Protein AF-A0A9W2UM28-F1 (afdb_monomer_lite)

Secondary structure (DSSP, 8-state):
-----PPPHHHHHHHTTT--HHHHHHHHHHHHHHTTSS-TTTHHHHTT-S-HHHHHHHHHHHHHHHHHHHHHHHSSTTHHHHHHHHHHHHHHHHHHHHHH-HHHHHHHS-----S-TTSHHHHHHHTTS-------S--SHHHHHHHHHHHHHHHHHHHHHHHHHHH-TTS-TTHHHHHHHHHHHHHHHHHHHHHHHHHHIIIIIHHHHTPPPP---SS-HHHHHHHHHHHHHHHHHHHHHHHHHHHHHHHHHHHHHHHHHTT---SS----HHHHHHHHHHHHHHHHHHHHTT-

InterPro domains:
  IPR029711 HAUS augmin-like complex subunit 7-like [PTHR14352] (1-292)

Organism: Panthera pardus (NCBI:txid9691)

Sequence (295 aa):
MCIRVCPSWQDKFSSLKGAPVEVKIQEMVRLGQELMLCGLDDQELLKGRACAQKQLRFMNQLLDGVQSLTAGCCSRSSSVKEHLEDTREKNEVLLGELFSSPHLQTLLSPECEPWSLDVQPFLRQQSGAWQRASPCVELEDVNVVELGRQLQESAAKLQALRVEHKQGGAVSGADTSTLDQKLRLVISDFHQLVVAFLQVYDDELGECCQRPGPYLHPCGPIVQAVHQTLTSCNQLLRAVTQVADTSAEAVQMVKQQQDERICWGGSNPLTSLATKMEELTEKYKIFNDSLKDME

Radius of gyration: 47.03 Å; chains: 1; bounding box: 84×54×169 Å

Foldseek 3Di:
DPPPPDPPVVVVVVVCVPPDPLVVLQVVQVVCVVVVLHHNPCSCLSVVNDDPVNVVSSVVVVVVVVVVVCCVPPPCPDVVVVVVVVVVVVVVVVVVCCVPDVVNVCVVDVPPPVDDPPCVVPVVVVPVPPPDDDDDDDDDPVVVVVVVVVVVVVVVVVVVVVVVVVVPPDDDPPVVVVVVVVVVVVVVVVVVVVVVVVVCCVPPVVVVVPPDPDPPDVQPPVNVVVVVVVVVVVVVVVVVVVVVVVVVVVVVVVVVVVVCVVPPDDPDPPCDPVNVVVVVVVVVVVVVVVVVVVD

Structure (mmCIF, N/CA/C/O backbone):
data_AF-A0A9W2UM28-F1
#
_entry.id   AF-A0A9W2UM28-F1
#
loop_
_atom_site.group_PDB
_atom_site.id
_atom_site.type_symbol
_atom_site.label_atom_id
_atom_site.label_alt_id
_atom_site.label_comp_id
_atom_site.label_asym_id
_atom_site.label_entity_id
_atom_site.label_seq_id
_atom_site.pdbx_PDB_ins_code
_atom_site.Cartn_x
_atom_site.Cartn_y
_atom_site.Cartn_z
_atom_site.occupancy
_atom_site.B_iso_or_equiv
_atom_site.auth_seq_id
_atom_site.auth_comp_id
_atom_site.auth_asym_id
_atom_site.auth_atom_id
_atom_site.pdbx_PDB_model_num
ATOM 1 N N . MET A 1 1 ? 11.365 6.035 3.057 1.00 36.91 1 MET A N 1
ATOM 2 C CA . MET A 1 1 ? 10.529 7.207 2.715 1.00 36.91 1 MET A CA 1
ATOM 3 C C . MET A 1 1 ? 9.297 6.734 1.951 1.00 36.91 1 MET A C 1
ATOM 5 O O . MET A 1 1 ? 9.365 6.564 0.746 1.00 36.91 1 MET A O 1
ATOM 9 N N . CYS A 1 2 ? 8.184 6.458 2.634 1.00 33.06 2 CYS A N 1
ATOM 10 C CA . CYS A 1 2 ? 6.896 6.265 1.958 1.00 33.06 2 CYS A CA 1
ATOM 11 C C . CYS A 1 2 ? 6.180 7.614 1.923 1.00 33.06 2 CYS A C 1
ATOM 13 O O . CYS A 1 2 ? 5.334 7.904 2.765 1.00 33.06 2 CYS A O 1
ATOM 15 N N . ILE A 1 3 ? 6.577 8.464 0.980 1.00 38.25 3 ILE A N 1
ATOM 16 C CA . ILE A 1 3 ? 5.811 9.661 0.648 1.00 38.25 3 ILE A CA 1
ATOM 17 C C . ILE A 1 3 ? 4.636 9.149 -0.180 1.00 38.25 3 ILE A C 1
ATOM 19 O O . ILE A 1 3 ? 4.820 8.705 -1.311 1.00 38.25 3 ILE A O 1
ATOM 23 N N . ARG A 1 4 ? 3.435 9.113 0.408 1.00 42.38 4 ARG A N 1
ATOM 24 C CA . ARG A 1 4 ? 2.217 8.904 -0.377 1.00 42.38 4 ARG A CA 1
ATOM 25 C C . ARG A 1 4 ? 2.184 10.013 -1.421 1.00 42.38 4 ARG A C 1
ATOM 27 O O . ARG A 1 4 ? 1.982 11.172 -1.069 1.00 42.38 4 ARG A O 1
ATOM 34 N N . VAL A 1 5 ? 2.369 9.657 -2.687 1.00 40.47 5 VAL A N 1
ATOM 35 C CA . VAL A 1 5 ? 2.033 10.520 -3.821 1.00 40.47 5 VAL A CA 1
ATOM 36 C C . VAL A 1 5 ? 0.507 10.534 -3.918 1.00 40.47 5 VAL A C 1
ATOM 38 O O . VAL A 1 5 ? -0.095 9.915 -4.787 1.00 40.47 5 VAL A O 1
ATOM 41 N N . CYS A 1 6 ? -0.143 11.166 -2.942 1.00 45.72 6 CYS A N 1
ATOM 42 C CA . CYS A 1 6 ? -1.508 11.620 -3.121 1.00 45.72 6 CYS A CA 1
ATOM 43 C C . CYS A 1 6 ? -1.404 12.927 -3.915 1.00 45.72 6 CYS A C 1
ATOM 45 O O . CYS A 1 6 ? -0.703 13.830 -3.448 1.00 45.72 6 CYS A O 1
ATOM 47 N N . PRO A 1 7 ? -2.069 13.076 -5.075 1.00 49.97 7 PRO A N 1
ATOM 48 C CA . PRO A 1 7 ? -2.255 14.407 -5.638 1.00 49.97 7 PRO A CA 1
ATOM 49 C C . PRO A 1 7 ? -2.876 15.296 -4.558 1.00 49.97 7 PRO A C 1
ATOM 51 O O . PRO A 1 7 ? -3.672 14.817 -3.740 1.00 49.97 7 PRO A O 1
ATOM 54 N N . SER A 1 8 ? -2.474 16.565 -4.505 1.00 58.44 8 SER A N 1
ATOM 55 C CA . SER A 1 8 ? -2.972 17.454 -3.466 1.00 58.44 8 SER A CA 1
ATOM 56 C C . SER A 1 8 ? -4.500 17.519 -3.594 1.00 58.44 8 SER A C 1
ATOM 58 O O . SER A 1 8 ? -5.057 17.864 -4.637 1.00 58.44 8 SER A O 1
ATOM 60 N N . TRP A 1 9 ? -5.221 17.132 -2.539 1.00 64.19 9 TRP A N 1
ATOM 61 C CA . TRP A 1 9 ? -6.680 17.275 -2.507 1.00 64.19 9 TRP A CA 1
ATOM 62 C C . TRP A 1 9 ? -7.094 18.736 -2.737 1.00 64.19 9 TRP A C 1
ATOM 64 O O . TRP A 1 9 ? -8.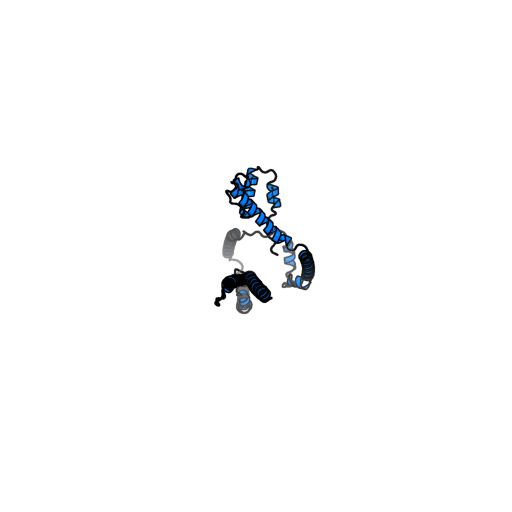184 19.006 -3.233 1.00 64.19 9 TRP A O 1
ATOM 74 N N . GLN A 1 10 ? -6.190 19.670 -2.434 1.00 67.12 10 GLN A N 1
ATOM 75 C CA . GLN A 1 10 ? -6.326 21.100 -2.683 1.00 67.12 10 GLN A CA 1
ATOM 76 C C . GLN A 1 10 ? -6.567 21.417 -4.161 1.00 67.12 10 GLN A C 1
ATOM 78 O O . GLN A 1 10 ? -7.446 22.229 -4.438 1.00 67.12 10 GLN A O 1
ATOM 83 N N . ASP A 1 11 ? -5.900 20.748 -5.105 1.00 72.19 11 ASP A N 1
ATOM 84 C CA . ASP A 1 11 ? -6.119 20.980 -6.540 1.00 72.19 11 ASP A CA 1
ATOM 85 C C . ASP A 1 11 ? -7.510 20.499 -6.982 1.00 72.19 11 ASP A C 1
ATOM 87 O O . ASP A 1 11 ? -8.234 21.215 -7.680 1.00 72.19 11 ASP A O 1
ATOM 91 N N . LYS A 1 12 ? -7.943 19.328 -6.489 1.00 72.94 12 LYS A N 1
ATOM 92 C CA . LYS A 1 12 ? -9.291 18.789 -6.746 1.00 72.94 12 LYS A CA 1
ATOM 93 C C . LYS A 1 12 ? -10.389 19.696 -6.174 1.00 72.94 12 LYS A C 1
ATOM 95 O O . LYS A 1 12 ? -11.355 20.007 -6.868 1.00 72.94 12 LYS A O 1
ATOM 100 N N . PHE A 1 13 ? -10.234 20.176 -4.937 1.00 76.50 13 PHE A N 1
ATOM 101 C CA . PHE A 1 13 ? -11.187 21.111 -4.323 1.00 76.50 13 PHE A CA 1
ATOM 102 C C . PHE A 1 13 ? -11.156 22.502 -4.969 1.00 76.50 13 PHE A C 1
ATOM 104 O O . PHE A 1 13 ? -12.195 23.158 -5.062 1.00 76.50 13 PHE A O 1
ATOM 111 N N . SER A 1 14 ? -9.998 22.940 -5.464 1.00 78.94 14 SER A N 1
ATOM 112 C CA . SER A 1 14 ? -9.865 24.204 -6.196 1.00 78.94 14 SER A CA 1
ATOM 113 C C . SER A 1 14 ? -10.578 24.146 -7.544 1.00 78.94 14 SER A C 1
ATOM 115 O O . SER A 1 14 ? -11.278 25.093 -7.894 1.00 78.94 14 SER A O 1
ATOM 117 N N . SER A 1 15 ? -10.502 23.014 -8.250 1.00 79.19 15 SER A N 1
ATOM 118 C CA . SER A 1 15 ? -11.253 22.791 -9.491 1.00 79.19 15 SER A CA 1
ATOM 119 C C . SER A 1 15 ? -12.775 22.766 -9.285 1.00 79.19 15 SER A C 1
ATOM 121 O O . SER A 1 15 ? -13.522 23.027 -10.225 1.00 79.19 15 SER A O 1
ATOM 123 N N . LEU A 1 16 ? -13.250 22.475 -8.069 1.00 80.31 16 LEU A N 1
ATOM 124 C CA . LEU A 1 16 ? -14.676 22.495 -7.716 1.00 80.31 16 LEU A CA 1
ATOM 125 C C . LEU A 1 16 ? -15.203 23.898 -7.372 1.00 80.31 16 LEU A C 1
ATOM 127 O O . LEU A 1 16 ? -16.412 24.093 -7.183 1.00 80.31 16 LEU A O 1
ATOM 131 N N . LYS A 1 17 ? -14.325 24.903 -7.296 1.00 80.31 17 LYS A N 1
ATOM 132 C CA . LYS A 1 17 ? -14.700 26.284 -6.993 1.00 80.31 17 LYS A CA 1
ATOM 133 C C . LYS A 1 17 ? -15.430 26.894 -8.198 1.00 80.31 17 LYS A C 1
ATOM 135 O O . LYS A 1 17 ? -14.849 27.100 -9.251 1.00 80.31 17 LYS A O 1
ATOM 140 N N . GLY A 1 18 ? -16.724 27.170 -8.035 1.00 80.94 18 GLY A N 1
ATOM 141 C CA . GLY A 1 18 ? -17.603 27.671 -9.106 1.00 80.94 18 GLY A CA 1
ATOM 142 C C . GLY A 1 18 ? -18.432 26.598 -9.825 1.00 80.94 18 GLY A C 1
ATOM 143 O O . GLY A 1 18 ? -19.322 26.949 -10.592 1.00 80.94 18 GLY A O 1
ATOM 144 N N . ALA A 1 19 ? -18.215 25.310 -9.534 1.00 87.06 19 ALA A N 1
ATOM 145 C CA . ALA A 1 19 ? -19.021 24.229 -10.100 1.00 87.06 19 ALA A CA 1
ATOM 146 C C . ALA A 1 19 ? -20.475 24.229 -9.561 1.00 87.06 19 ALA A C 1
ATOM 148 O O . ALA A 1 19 ? -20.701 24.658 -8.413 1.00 87.06 19 ALA A O 1
ATOM 149 N N . PRO A 1 20 ? -21.446 23.710 -10.344 1.00 89.50 20 PRO A N 1
ATOM 150 C CA . PRO A 1 20 ? -22.814 23.470 -9.888 1.00 89.50 20 PRO A CA 1
ATOM 151 C C . PRO A 1 20 ? -22.858 22.597 -8.629 1.00 89.50 20 PRO A C 1
ATOM 153 O O . PRO A 1 20 ? -21.973 21.769 -8.392 1.00 89.50 20 PRO A O 1
ATOM 156 N N . VAL A 1 21 ? -23.897 22.778 -7.814 1.00 85.81 21 VAL A N 1
ATOM 157 C CA . VAL A 1 21 ? -24.051 22.081 -6.526 1.00 85.81 21 VAL A CA 1
ATOM 158 C C . VAL A 1 21 ? -24.131 20.566 -6.726 1.00 85.81 21 VAL A C 1
ATOM 160 O O . VAL A 1 21 ? -23.518 19.815 -5.975 1.00 85.81 21 VAL A O 1
ATOM 163 N N . GLU A 1 22 ? -24.786 20.112 -7.788 1.00 87.12 22 GLU A N 1
ATOM 164 C CA . GLU A 1 22 ? -24.945 18.701 -8.144 1.00 87.12 22 GLU A CA 1
ATOM 165 C C . GLU A 1 22 ? -23.598 18.027 -8.434 1.00 87.12 22 GLU A C 1
ATOM 167 O O . GLU A 1 22 ? -23.351 16.917 -7.963 1.00 87.12 22 GLU A O 1
ATOM 172 N N . VAL A 1 23 ? -22.704 18.730 -9.137 1.00 87.50 23 VAL A N 1
ATOM 173 C CA . VAL A 1 23 ? -21.346 18.256 -9.452 1.00 87.50 23 VAL A CA 1
ATOM 174 C C . VAL A 1 23 ? -20.503 18.176 -8.180 1.00 87.50 23 VAL A C 1
ATOM 176 O O . VAL A 1 23 ? -19.800 17.194 -7.958 1.00 87.50 23 VAL A O 1
ATOM 179 N N . LYS A 1 24 ? -20.625 19.167 -7.287 1.00 88.56 24 LYS A N 1
ATOM 180 C CA . LYS A 1 24 ? -19.952 19.139 -5.978 1.00 88.56 24 LYS A CA 1
ATOM 181 C C . LYS A 1 24 ? -20.419 17.965 -5.130 1.00 88.56 24 LYS A C 1
ATOM 183 O O . LYS A 1 24 ? -19.593 17.286 -4.534 1.00 88.56 24 LYS A O 1
ATOM 188 N N . ILE A 1 25 ? -21.724 17.706 -5.100 1.00 88.75 25 ILE A N 1
ATOM 189 C CA . ILE A 1 25 ? -22.279 16.575 -4.358 1.00 88.75 25 ILE A CA 1
ATOM 190 C C . ILE A 1 25 ? -21.769 15.255 -4.944 1.00 88.75 25 ILE A C 1
ATOM 192 O O . ILE A 1 25 ? -21.399 14.371 -4.181 1.00 88.75 25 ILE A O 1
ATOM 196 N N . GLN A 1 26 ? -21.703 15.114 -6.270 1.00 89.00 26 GLN A N 1
ATOM 197 C CA . GLN A 1 26 ? -21.179 13.907 -6.914 1.00 89.00 26 GLN A CA 1
ATOM 198 C C . GLN A 1 26 ? -19.707 13.648 -6.559 1.00 89.00 26 GLN A C 1
ATOM 200 O O . GLN A 1 26 ? -19.349 12.525 -6.204 1.00 89.00 26 GLN A O 1
ATOM 205 N N . GLU A 1 27 ? -18.863 14.680 -6.574 1.00 88.38 27 GLU A N 1
ATOM 206 C CA . GLU A 1 27 ? -17.464 14.541 -6.153 1.00 88.38 27 GLU A CA 1
ATOM 207 C C . GLU A 1 27 ? -17.331 14.260 -4.650 1.00 88.38 27 GLU A C 1
ATOM 209 O O . GLU A 1 27 ? -16.475 13.479 -4.240 1.00 88.38 27 GLU A O 1
ATOM 214 N N . MET A 1 28 ? -18.211 14.820 -3.815 1.00 88.31 28 MET A N 1
ATOM 215 C CA . MET A 1 28 ? -18.259 14.486 -2.389 1.00 88.31 28 MET A CA 1
ATOM 216 C C . MET A 1 28 ? -18.706 13.039 -2.140 1.00 88.31 28 MET A C 1
ATOM 218 O O . MET A 1 28 ? -18.179 12.410 -1.225 1.00 88.31 28 MET A O 1
ATOM 222 N N . VAL A 1 29 ? -19.624 12.488 -2.946 1.00 90.56 29 VAL A N 1
ATOM 223 C CA . VAL A 1 29 ? -20.003 11.061 -2.894 1.00 90.56 29 VAL A CA 1
ATOM 224 C C . VAL A 1 29 ? -18.799 10.195 -3.247 1.00 90.56 29 VAL A C 1
ATOM 226 O O . VAL A 1 29 ? -18.476 9.260 -2.519 1.00 90.56 29 VAL A O 1
ATOM 229 N N . ARG A 1 30 ? -18.093 10.537 -4.329 1.00 87.69 30 ARG A N 1
ATOM 230 C CA . ARG A 1 30 ? -16.890 9.818 -4.762 1.00 87.69 30 ARG A CA 1
ATOM 231 C C . ARG A 1 30 ? -15.800 9.841 -3.691 1.00 87.69 30 ARG A C 1
ATOM 233 O O . ARG A 1 30 ? -15.232 8.801 -3.373 1.00 87.69 30 ARG A O 1
ATOM 240 N N . LEU A 1 31 ? -15.554 11.003 -3.088 1.00 87.00 31 LEU A N 1
ATOM 241 C CA . LEU A 1 31 ? -14.642 11.147 -1.955 1.00 87.00 31 LEU A CA 1
ATOM 242 C C . LEU A 1 31 ? -15.082 10.297 -0.758 1.00 87.00 31 LEU A C 1
ATOM 244 O O . LEU A 1 31 ? -14.275 9.582 -0.172 1.00 87.00 31 LEU A O 1
ATOM 248 N N . GLY A 1 32 ? -16.363 10.359 -0.399 1.00 87.56 32 GLY A N 1
ATOM 249 C CA . GLY A 1 32 ? -16.921 9.557 0.683 1.00 87.56 32 GLY A CA 1
ATOM 250 C C . GLY A 1 32 ? -16.747 8.057 0.441 1.00 87.56 32 GLY A C 1
ATOM 251 O O . GLY A 1 32 ? -16.413 7.336 1.375 1.00 87.56 32 GLY A O 1
ATOM 252 N N . GLN A 1 33 ? -16.865 7.597 -0.805 1.00 86.25 33 GLN A N 1
ATOM 253 C CA . GLN A 1 33 ? -16.593 6.211 -1.183 1.00 86.25 33 GLN A CA 1
ATOM 254 C C . GLN A 1 33 ? -15.107 5.848 -1.083 1.00 86.25 33 GLN A C 1
ATOM 256 O O . GLN A 1 33 ? -14.778 4.793 -0.542 1.00 86.25 33 GLN A O 1
ATOM 261 N N . GLU A 1 34 ? -14.202 6.708 -1.563 1.00 86.00 34 GLU A N 1
ATOM 262 C CA . GLU A 1 34 ? -12.749 6.502 -1.433 1.00 86.00 34 GLU A CA 1
ATOM 263 C C . GLU A 1 34 ? -12.318 6.416 0.043 1.00 86.00 34 GLU A C 1
ATOM 265 O O . GLU A 1 34 ? -11.405 5.666 0.387 1.00 86.00 34 GLU A O 1
ATOM 270 N N . LEU A 1 35 ? -13.016 7.137 0.925 1.00 84.88 35 LEU A N 1
ATOM 271 C CA . LEU A 1 35 ? -12.828 7.095 2.378 1.00 84.88 35 LEU A CA 1
ATOM 272 C C . LEU A 1 35 ? -13.649 6.000 3.078 1.00 84.88 35 LEU A C 1
ATOM 274 O O . LEU A 1 35 ? -13.598 5.902 4.301 1.00 84.88 35 LEU A O 1
ATOM 278 N N . MET A 1 36 ? -14.396 5.184 2.328 1.00 86.38 36 MET A N 1
ATOM 279 C CA . MET A 1 36 ? -15.291 4.139 2.846 1.00 86.38 36 MET A CA 1
ATOM 280 C C . MET A 1 36 ? -16.350 4.651 3.847 1.00 86.38 36 MET A C 1
ATOM 282 O O . MET A 1 36 ? -16.808 3.907 4.712 1.00 86.38 36 MET A O 1
ATOM 286 N N . LEU A 1 37 ? -16.755 5.918 3.727 1.00 85.62 37 LEU A N 1
ATOM 287 C CA . LEU A 1 37 ? -17.763 6.575 4.566 1.00 85.62 37 LEU A CA 1
ATOM 288 C C . LEU A 1 37 ? -19.184 6.463 3.989 1.00 85.62 37 LEU A C 1
ATOM 290 O O . LEU A 1 37 ? -20.155 6.496 4.738 1.00 85.62 37 LEU A O 1
ATOM 294 N N . CYS A 1 38 ? -19.335 6.356 2.666 1.00 88.69 38 CYS A N 1
ATOM 295 C CA . CYS A 1 38 ? -20.636 6.182 2.011 1.00 88.69 38 CYS A CA 1
ATOM 296 C C . CYS A 1 38 ? -20.520 5.439 0.667 1.00 88.69 38 CYS A C 1
ATOM 298 O O . CYS A 1 38 ? -19.425 5.262 0.136 1.00 88.69 38 CYS A O 1
ATOM 300 N N . GLY A 1 39 ? -21.645 4.956 0.132 1.00 87.38 39 GLY A N 1
ATOM 301 C CA . GLY A 1 39 ? -21.720 4.296 -1.176 1.00 87.38 39 GLY A CA 1
ATOM 302 C C . GLY A 1 39 ? -21.953 5.261 -2.346 1.00 87.38 39 GLY A C 1
ATOM 303 O O . GLY A 1 39 ? -22.323 6.416 -2.153 1.00 87.38 39 GLY A O 1
ATOM 304 N N . LEU A 1 40 ? -21.801 4.762 -3.581 1.00 83.38 40 LEU A N 1
ATOM 305 C CA . LEU A 1 40 ? -22.023 5.531 -4.822 1.00 83.38 40 LEU A CA 1
ATOM 306 C C . LEU A 1 40 ? -23.446 6.096 -4.958 1.00 83.38 40 LEU A C 1
ATOM 308 O O . LEU A 1 40 ? -23.634 7.153 -5.554 1.00 83.38 40 LEU A O 1
ATOM 312 N N . ASP A 1 41 ? -24.431 5.421 -4.368 1.00 84.94 41 ASP A N 1
ATOM 313 C CA . ASP A 1 41 ? -25.844 5.811 -4.432 1.00 84.94 41 ASP A CA 1
ATOM 314 C C . ASP A 1 41 ? -26.285 6.679 -3.236 1.00 84.94 41 ASP A C 1
ATOM 316 O O . ASP A 1 41 ? -27.452 7.056 -3.115 1.00 84.94 41 ASP A O 1
ATOM 320 N N . ASP A 1 42 ? -25.362 7.051 -2.341 1.00 87.75 42 ASP A N 1
ATOM 321 C CA . ASP A 1 42 ? -25.661 7.813 -1.121 1.00 87.75 42 ASP A CA 1
ATOM 322 C C . ASP A 1 42 ? -25.701 9.334 -1.342 1.00 87.75 42 ASP A C 1
ATOM 324 O O . ASP A 1 42 ? -25.406 10.135 -0.453 1.00 87.75 42 ASP A O 1
ATOM 328 N N . GLN A 1 43 ? -26.142 9.773 -2.519 1.00 89.56 43 GLN A N 1
ATOM 329 C CA . GLN A 1 43 ? -26.237 11.195 -2.844 1.00 89.56 43 GLN A CA 1
ATOM 330 C C . GLN A 1 43 ? -27.204 11.944 -1.907 1.00 89.56 43 GLN A C 1
ATOM 332 O O . GLN A 1 43 ? -26.938 13.070 -1.485 1.00 89.56 43 GLN A O 1
ATOM 337 N N . GLU A 1 44 ? -28.309 11.301 -1.523 1.00 89.12 44 GLU A N 1
ATOM 338 C CA . GLU A 1 44 ? -29.293 11.859 -0.586 1.00 89.12 44 GLU A CA 1
ATOM 339 C C . GLU A 1 44 ? -28.765 11.935 0.857 1.00 89.12 44 GLU A C 1
ATOM 341 O O . GLU A 1 44 ? -29.262 12.730 1.658 1.00 89.12 44 GLU A O 1
ATOM 346 N N . LEU A 1 45 ? -27.729 11.154 1.190 1.00 90.88 45 LEU A N 1
ATOM 347 C CA . LEU A 1 45 ? -27.022 11.247 2.467 1.00 90.88 45 LEU A CA 1
ATOM 348 C C . LEU A 1 45 ? -26.250 12.568 2.536 1.00 90.88 45 LEU A C 1
ATOM 350 O O . LEU A 1 45 ? -26.455 13.363 3.447 1.00 90.88 45 LEU A O 1
ATOM 354 N N . LEU A 1 46 ? -25.461 12.881 1.510 1.00 88.88 46 LEU A N 1
ATOM 355 C CA . LEU A 1 46 ? -24.710 14.139 1.460 1.00 88.88 46 LEU A CA 1
ATOM 356 C C . LEU A 1 46 ? -25.603 15.372 1.254 1.00 88.88 46 LEU A C 1
ATOM 358 O O . LEU A 1 46 ? -25.255 16.462 1.698 1.00 88.88 46 LEU A O 1
ATOM 362 N N . LYS A 1 47 ? -26.788 15.207 0.653 1.00 88.75 47 LYS A N 1
ATOM 363 C CA . LYS A 1 47 ? -27.816 16.263 0.554 1.00 88.75 47 LYS A CA 1
ATOM 364 C C . LYS A 1 47 ? -28.619 16.484 1.842 1.00 88.75 47 LYS A C 1
ATOM 366 O O . LYS A 1 47 ? -29.472 17.368 1.865 1.00 88.75 47 LYS A O 1
ATOM 371 N N . GLY A 1 48 ? -28.420 15.676 2.886 1.00 89.06 48 GLY A N 1
ATOM 372 C CA . GLY A 1 48 ? -29.172 15.808 4.139 1.00 89.06 48 GLY A CA 1
ATOM 373 C C . GLY A 1 48 ? -30.611 15.275 4.087 1.00 89.06 48 GLY A C 1
ATOM 374 O O . GLY A 1 48 ? -31.393 15.552 4.989 1.00 89.06 48 GLY A O 1
ATOM 375 N N . ARG A 1 49 ? -30.980 14.517 3.048 1.00 90.69 49 ARG A N 1
ATOM 376 C CA . ARG A 1 49 ? -32.353 14.029 2.803 1.00 90.69 49 ARG A CA 1
ATOM 377 C C . ARG A 1 49 ? -32.573 12.564 3.187 1.00 90.69 49 ARG A C 1
ATOM 379 O O . ARG A 1 49 ? -33.704 12.087 3.175 1.00 90.69 49 ARG A O 1
ATOM 386 N N . ALA A 1 50 ? -31.511 11.840 3.536 1.00 91.62 50 ALA A N 1
ATOM 387 C CA . ALA A 1 50 ? -31.618 10.487 4.074 1.00 91.62 50 ALA A CA 1
ATOM 388 C C . ALA A 1 50 ? -32.333 10.448 5.442 1.00 91.62 50 ALA A C 1
ATOM 390 O O . ALA A 1 50 ? -32.423 11.450 6.150 1.00 91.62 50 ALA A O 1
ATOM 391 N N . CYS A 1 51 ? -32.808 9.265 5.847 1.00 92.81 51 CYS A N 1
ATOM 392 C CA . CYS A 1 51 ? -33.454 9.093 7.148 1.00 92.81 51 CYS A CA 1
ATOM 393 C C . CYS A 1 51 ? -32.495 9.392 8.317 1.00 92.81 51 CYS A C 1
ATOM 395 O O . CYS A 1 51 ? -31.285 9.159 8.226 1.00 92.81 51 CYS A O 1
ATOM 397 N N . ALA A 1 52 ? -33.048 9.857 9.444 1.00 92.88 52 ALA A N 1
ATOM 398 C CA . ALA A 1 52 ? -32.278 10.308 10.608 1.00 92.88 52 ALA A CA 1
ATOM 399 C C . ALA A 1 52 ? -31.264 9.265 11.112 1.00 92.88 52 ALA A C 1
ATOM 401 O O . ALA A 1 52 ? -30.126 9.601 11.427 1.00 92.88 52 ALA A O 1
ATOM 402 N N . GLN A 1 53 ? -31.637 7.982 11.112 1.00 92.81 53 GLN A N 1
ATOM 403 C CA . GLN A 1 53 ? -30.750 6.896 11.534 1.00 92.81 53 GLN A CA 1
ATOM 404 C C . GLN A 1 53 ? -29.550 6.709 10.591 1.00 92.81 53 GLN A C 1
ATOM 406 O O . GLN A 1 53 ? -28.452 6.386 11.040 1.00 92.81 53 GLN A O 1
ATOM 411 N N . LYS A 1 54 ? -29.740 6.898 9.280 1.00 90.44 54 LYS A N 1
ATOM 412 C CA . LYS A 1 54 ? -28.659 6.791 8.291 1.00 90.44 54 LYS A CA 1
ATOM 413 C C . LYS A 1 54 ? -27.721 7.995 8.386 1.00 90.44 54 LYS A C 1
ATOM 415 O O . LYS A 1 54 ? -26.510 7.801 8.368 1.00 90.44 54 LYS A O 1
ATOM 420 N N . GLN A 1 55 ? -28.270 9.193 8.595 1.00 94.31 55 GLN A N 1
ATOM 421 C CA . GLN A 1 55 ? -27.463 10.393 8.825 1.00 94.31 55 GLN A CA 1
ATOM 422 C C . GLN A 1 55 ? -26.626 10.315 10.095 1.00 94.31 55 GLN A C 1
ATOM 424 O O . GLN A 1 55 ? -25.437 10.612 10.070 1.00 94.31 55 GLN A O 1
ATOM 429 N N . LEU A 1 56 ? -27.220 9.857 11.197 1.00 93.75 56 LEU A N 1
ATOM 430 C CA . LEU A 1 56 ? -26.502 9.733 12.459 1.00 93.75 56 LEU A CA 1
ATOM 431 C C . LEU A 1 56 ? -25.347 8.725 12.362 1.00 93.75 56 LEU A C 1
ATOM 433 O O . LEU A 1 56 ? -24.254 8.994 12.852 1.00 93.75 56 LEU A O 1
ATOM 437 N N . ARG A 1 57 ? -25.559 7.588 11.682 1.00 91.50 57 ARG A N 1
ATOM 438 C CA . ARG A 1 57 ? -24.491 6.602 11.448 1.00 91.50 57 ARG A CA 1
ATOM 439 C C . ARG A 1 57 ? -23.343 7.172 10.620 1.00 91.50 57 ARG A C 1
ATOM 441 O O . ARG A 1 57 ? -22.192 6.960 10.981 1.00 91.50 57 ARG A O 1
ATOM 448 N N . PHE A 1 58 ? -23.655 7.912 9.561 1.00 91.75 58 PHE A N 1
ATOM 449 C CA . PHE A 1 58 ? -22.650 8.581 8.737 1.00 91.75 58 PHE A CA 1
ATOM 450 C C . PHE A 1 58 ? -21.836 9.608 9.537 1.00 91.75 58 PHE A C 1
ATOM 452 O O . PHE A 1 58 ? -20.610 9.623 9.464 1.00 91.75 58 PHE A O 1
ATOM 459 N N . MET A 1 59 ? -22.503 10.417 10.366 1.00 92.44 59 MET A N 1
ATOM 460 C CA . MET A 1 59 ? -21.831 11.389 11.234 1.00 92.44 59 MET A CA 1
ATOM 461 C C . MET A 1 59 ? -20.900 10.719 12.250 1.00 92.44 59 MET A C 1
ATOM 463 O O . MET A 1 59 ? -19.787 11.198 12.450 1.00 92.44 59 MET A O 1
ATOM 467 N N . ASN A 1 60 ? -21.311 9.595 12.845 1.00 91.25 60 ASN A N 1
ATOM 468 C CA . ASN A 1 60 ? -20.442 8.829 13.743 1.00 91.25 60 ASN A CA 1
ATOM 469 C C . ASN A 1 60 ? -19.205 8.292 13.008 1.00 91.25 60 ASN A C 1
ATOM 471 O O . ASN A 1 60 ? -18.095 8.483 13.485 1.00 91.25 60 ASN A O 1
ATOM 475 N N . GLN A 1 61 ? -19.371 7.722 11.810 1.00 89.69 61 GLN A N 1
ATOM 476 C CA . GLN A 1 61 ? -18.245 7.236 11.000 1.00 89.69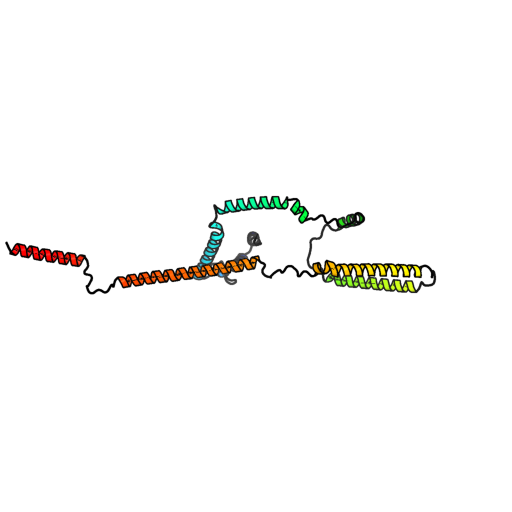 61 GLN A CA 1
ATOM 477 C C . GLN A 1 61 ? -17.266 8.354 10.616 1.00 89.69 61 GLN A C 1
ATOM 479 O O . GLN A 1 61 ? -16.052 8.152 10.636 1.00 89.69 61 GLN A O 1
ATOM 484 N N . LEU A 1 62 ? -17.776 9.549 10.300 1.00 89.31 62 LEU A N 1
ATOM 485 C CA . LEU A 1 62 ? -16.945 10.721 10.027 1.00 89.31 62 LEU A CA 1
ATOM 486 C C . LEU A 1 62 ? -16.143 11.134 11.271 1.00 89.31 62 LEU A C 1
ATOM 488 O O . LEU A 1 62 ? -14.943 11.389 11.172 1.00 89.31 62 LEU A O 1
ATOM 492 N N . LEU A 1 63 ? -16.793 11.188 12.438 1.00 88.56 63 LEU A N 1
ATOM 493 C CA . LEU A 1 63 ? -16.149 11.535 13.706 1.00 88.56 63 LEU A CA 1
ATOM 494 C C . LEU A 1 63 ? -15.087 10.505 14.103 1.00 88.56 63 LEU A C 1
ATOM 496 O O . LEU A 1 63 ? -13.989 10.907 14.481 1.00 88.56 63 LEU A O 1
ATOM 500 N N . ASP A 1 64 ? -15.366 9.213 13.946 1.00 85.62 64 ASP A N 1
ATOM 501 C CA . ASP A 1 64 ? -14.409 8.131 14.201 1.00 85.62 64 ASP A CA 1
ATOM 502 C C . ASP A 1 64 ? -13.203 8.216 13.253 1.00 85.62 64 ASP A C 1
ATOM 504 O O . ASP A 1 64 ? -12.052 8.060 13.672 1.00 85.62 64 ASP A O 1
ATOM 508 N N . GLY A 1 65 ? -13.446 8.531 11.975 1.00 81.88 65 GLY A N 1
ATOM 509 C CA . GLY A 1 65 ? -12.398 8.762 10.982 1.00 81.88 65 GLY A CA 1
ATOM 510 C C . GLY A 1 65 ? -11.506 9.952 11.343 1.00 81.88 65 GLY A C 1
ATOM 511 O O . GLY A 1 65 ? -10.279 9.833 11.327 1.00 81.88 65 GLY A O 1
ATOM 512 N N . VAL A 1 66 ? -12.103 11.081 11.740 1.00 82.00 66 VAL A N 1
ATOM 513 C CA . VAL A 1 66 ? -11.365 12.265 12.208 1.00 82.00 66 VAL A CA 1
ATOM 514 C C . VAL A 1 66 ? -10.577 11.943 13.473 1.00 82.00 66 VAL A C 1
ATOM 516 O O . VAL A 1 66 ? -9.390 12.237 13.520 1.00 82.00 66 VAL A O 1
ATOM 519 N N . GLN A 1 67 ? -11.177 11.282 14.464 1.00 78.31 67 GLN A N 1
ATOM 520 C CA . GLN A 1 67 ? -10.489 10.890 15.697 1.00 78.31 67 GLN A CA 1
ATOM 521 C C . GLN A 1 67 ? -9.331 9.925 15.435 1.00 78.31 67 GLN A C 1
ATOM 523 O O . GLN A 1 67 ? -8.289 10.050 16.069 1.00 78.31 67 GLN A O 1
ATOM 528 N N . SER A 1 68 ? -9.462 9.017 14.469 1.00 73.44 68 SER A N 1
ATOM 529 C CA . SER A 1 68 ? -8.392 8.094 14.068 1.00 73.44 68 SER A CA 1
ATOM 530 C C . SER A 1 68 ? -7.237 8.819 13.368 1.00 73.44 68 SER A C 1
ATOM 532 O O . SER A 1 68 ? -6.065 8.546 13.636 1.00 73.44 68 SER A O 1
ATOM 534 N N . LEU A 1 69 ? -7.552 9.799 12.514 1.00 69.94 69 LEU A N 1
ATOM 535 C CA . LEU A 1 69 ? -6.564 10.684 11.889 1.00 69.94 69 LEU A CA 1
ATOM 536 C C . LEU A 1 69 ? -5.877 11.576 12.935 1.00 69.94 69 LEU A C 1
ATOM 538 O O . LEU A 1 69 ? -4.658 11.741 12.908 1.00 69.94 69 LEU A O 1
ATOM 542 N N . THR A 1 70 ? -6.638 12.094 13.899 1.00 58.72 70 THR A N 1
ATOM 543 C CA . THR A 1 70 ? -6.141 12.887 15.025 1.00 58.72 70 THR A CA 1
ATOM 544 C C . THR A 1 70 ? -5.311 12.037 15.985 1.00 58.72 70 THR A C 1
ATOM 546 O O . THR A 1 70 ? -4.265 12.498 16.409 1.00 58.72 70 THR A O 1
ATOM 549 N N . ALA A 1 71 ? -5.654 10.783 16.278 1.00 55.09 71 ALA A N 1
ATOM 550 C CA . ALA A 1 71 ? -4.833 9.886 17.100 1.00 55.09 71 ALA A CA 1
ATOM 551 C C . ALA A 1 71 ? -3.498 9.535 16.414 1.00 55.09 71 ALA A C 1
ATOM 553 O O . ALA A 1 71 ? -2.457 9.454 17.069 1.00 55.09 71 ALA A O 1
ATOM 554 N N . GLY A 1 72 ? -3.501 9.428 15.080 1.00 47.03 72 GLY A N 1
ATOM 555 C CA . GLY A 1 72 ? -2.283 9.324 14.274 1.00 47.03 72 GLY A CA 1
ATOM 556 C C . GLY A 1 72 ? -1.399 10.580 14.314 1.00 47.03 72 GLY A C 1
ATOM 557 O O . GLY A 1 72 ? -0.180 10.465 14.181 1.00 47.03 72 GLY A O 1
ATOM 558 N N . CYS A 1 73 ? -1.988 11.760 14.547 1.00 45.78 73 CYS A N 1
ATOM 559 C CA . CYS A 1 73 ? -1.301 13.058 14.513 1.00 45.78 73 CYS A CA 1
ATOM 560 C C . CYS A 1 73 ? -1.042 13.704 15.893 1.00 45.78 73 CYS A C 1
ATOM 562 O O . CYS A 1 73 ? -0.142 14.534 16.006 1.00 45.78 73 CYS A O 1
ATOM 564 N N . CYS A 1 74 ? -1.780 13.343 16.947 1.00 38.16 74 CYS A N 1
ATOM 565 C CA . CYS A 1 74 ? -1.860 14.111 18.199 1.00 38.16 74 CYS A CA 1
ATOM 566 C C . CYS A 1 74 ? -1.460 13.346 19.470 1.00 38.16 74 CYS A C 1
ATOM 568 O O . CYS A 1 74 ? -1.339 13.973 20.515 1.00 38.16 74 CYS A O 1
ATOM 570 N N . SER A 1 75 ? -1.142 12.047 19.425 1.00 43.12 75 SER A N 1
ATOM 571 C CA . SER A 1 75 ? -0.596 11.351 20.613 1.00 43.12 75 SER A CA 1
ATOM 572 C C . SER A 1 75 ? 0.927 11.477 20.788 1.00 43.12 75 SER A C 1
ATOM 574 O O . SER A 1 75 ? 1.497 10.814 21.648 1.00 43.12 75 SER A O 1
ATOM 576 N N . ARG A 1 76 ? 1.624 12.310 19.999 1.00 44.34 76 ARG A N 1
ATOM 577 C CA . ARG A 1 76 ? 3.101 12.435 20.056 1.00 44.34 76 ARG A CA 1
ATOM 578 C C . ARG A 1 76 ? 3.653 13.867 19.973 1.00 44.34 76 ARG A C 1
ATOM 580 O O . ARG A 1 76 ? 4.855 14.059 19.798 1.00 44.34 76 ARG A O 1
ATOM 587 N N . SER A 1 77 ? 2.811 14.886 20.109 1.00 43.50 77 SER A N 1
ATOM 588 C CA . SER A 1 77 ? 3.105 16.256 19.662 1.00 43.50 77 SER A CA 1
ATOM 589 C C . SER A 1 77 ? 3.906 17.154 20.624 1.00 43.50 77 SER A C 1
ATOM 591 O O . SER A 1 77 ? 3.715 18.365 20.613 1.00 43.50 77 SER A O 1
ATOM 593 N N . SER A 1 78 ? 4.845 16.625 21.411 1.00 48.59 78 SER A N 1
ATOM 594 C CA . SER A 1 78 ? 5.849 17.491 22.063 1.00 48.59 78 SER A CA 1
ATOM 595 C C . SER A 1 78 ? 7.234 16.845 22.092 1.00 48.59 78 SER A C 1
ATOM 597 O O . SER A 1 78 ? 8.155 17.390 21.499 1.00 48.59 78 SER A O 1
ATOM 599 N N . SER A 1 79 ? 7.375 15.640 22.647 1.00 48.88 79 SER A N 1
ATOM 600 C CA . SER A 1 79 ? 8.697 15.007 22.806 1.00 48.88 79 SER A CA 1
ATOM 601 C C . SER A 1 79 ? 9.240 14.340 21.530 1.00 48.88 79 SER A C 1
ATOM 603 O O . SER A 1 79 ? 10.444 14.337 21.289 1.00 48.88 79 SER A O 1
ATOM 605 N N . VAL A 1 80 ? 8.374 13.813 20.656 1.00 46.91 80 VAL A N 1
ATOM 606 C CA . VAL A 1 80 ? 8.828 13.108 19.443 1.00 46.91 80 VAL A CA 1
ATOM 607 C C . VAL A 1 80 ? 9.193 14.071 18.315 1.00 46.91 80 VAL A C 1
ATOM 609 O O . VAL A 1 80 ? 10.015 13.714 17.482 1.00 46.91 80 VAL A O 1
ATOM 612 N N . LYS A 1 81 ? 8.637 15.291 18.286 1.00 50.97 81 LYS A N 1
ATOM 613 C CA . LYS A 1 81 ? 8.976 16.290 17.261 1.00 50.97 81 LYS A CA 1
ATOM 614 C C . LYS A 1 81 ? 10.427 16.760 17.396 1.00 50.97 81 LYS A C 1
ATOM 616 O O . LYS A 1 81 ? 11.114 16.809 16.388 1.00 50.97 81 LYS A O 1
ATOM 621 N N . GLU A 1 82 ? 10.903 17.008 18.617 1.00 55.62 82 GLU A N 1
ATOM 622 C CA . GLU A 1 82 ? 12.320 17.315 18.862 1.00 55.62 82 GLU A CA 1
ATOM 623 C C . GLU A 1 82 ? 13.224 16.148 18.463 1.00 55.62 82 GLU A C 1
ATOM 625 O O . GLU A 1 82 ? 14.195 16.355 17.748 1.00 55.62 82 GLU A O 1
ATOM 630 N N . HIS A 1 83 ? 12.870 14.909 18.821 1.00 53.66 83 HIS A N 1
ATOM 631 C CA . HIS A 1 83 ? 13.677 13.747 18.442 1.00 53.66 83 HIS A CA 1
ATOM 632 C C . HIS A 1 83 ? 13.665 13.483 16.925 1.00 53.66 83 HIS A C 1
ATOM 634 O O . HIS A 1 83 ? 14.655 13.005 16.379 1.00 53.66 83 HIS A O 1
ATOM 640 N N . LEU A 1 84 ? 12.563 13.762 16.219 1.00 56.38 84 LEU A N 1
ATOM 641 C CA . LEU A 1 84 ? 12.476 13.602 14.762 1.00 56.38 84 LEU A CA 1
ATOM 642 C C . LEU A 1 84 ? 13.226 14.702 14.016 1.00 56.38 84 LEU A C 1
ATOM 644 O O . LEU A 1 84 ? 13.865 14.381 13.023 1.00 56.38 84 LEU A O 1
ATOM 648 N N . GLU A 1 85 ? 13.163 15.953 14.478 1.00 64.19 85 GLU A N 1
ATOM 649 C CA . GLU A 1 85 ? 13.963 17.050 13.917 1.00 64.19 85 GLU A CA 1
ATOM 650 C C . GLU A 1 85 ? 15.457 16.817 14.189 1.00 64.19 85 GLU A C 1
ATOM 652 O O . GLU A 1 85 ? 16.239 16.875 13.253 1.00 64.19 85 GLU A O 1
ATOM 657 N N . ASP A 1 86 ? 15.849 16.403 15.398 1.00 70.94 86 ASP A N 1
ATOM 658 C CA . ASP A 1 86 ? 17.242 16.057 15.733 1.00 70.94 86 ASP A CA 1
ATOM 659 C C . ASP A 1 86 ? 17.743 14.838 14.936 1.00 70.94 86 ASP A C 1
ATOM 661 O O . ASP A 1 86 ? 18.847 14.827 14.398 1.00 70.94 86 ASP A O 1
ATOM 665 N N . THR A 1 87 ? 16.906 13.807 14.767 1.00 70.50 87 THR A N 1
ATOM 666 C CA . THR A 1 87 ? 17.253 12.652 13.919 1.00 70.50 87 THR A CA 1
ATOM 667 C C . THR A 1 87 ? 17.301 13.037 12.440 1.00 70.50 87 THR A C 1
ATOM 669 O O . THR A 1 87 ? 18.117 12.505 11.690 1.00 70.50 87 THR A O 1
ATOM 672 N N . ARG A 1 88 ? 16.435 13.951 11.991 1.00 78.25 88 ARG A N 1
ATOM 673 C CA . ARG A 1 88 ? 16.433 14.472 10.622 1.00 78.25 88 ARG A CA 1
ATOM 674 C C . ARG A 1 88 ? 17.690 15.288 10.358 1.00 78.25 88 ARG A C 1
ATOM 676 O O . ARG A 1 88 ? 18.327 15.040 9.346 1.00 78.25 88 ARG A O 1
ATOM 683 N N . GLU A 1 89 ? 18.054 16.187 11.261 1.00 78.81 89 GLU A N 1
ATOM 684 C CA . GLU A 1 89 ? 19.253 17.016 11.169 1.00 78.81 89 GLU A CA 1
ATOM 685 C C . GLU A 1 89 ? 20.511 16.140 11.167 1.00 78.81 89 GLU A C 1
ATOM 687 O O . GLU A 1 89 ? 21.338 16.254 10.267 1.00 78.81 89 GLU A O 1
ATOM 692 N N . LYS A 1 90 ? 20.601 15.151 12.066 1.00 82.44 90 LYS A N 1
ATOM 693 C CA . LYS A 1 90 ? 21.695 14.162 12.069 1.00 82.44 90 LYS A CA 1
ATOM 694 C C . LYS A 1 90 ? 21.766 13.344 10.781 1.00 82.44 90 LYS A C 1
ATOM 696 O O . LYS A 1 90 ? 22.857 13.106 10.272 1.00 82.44 90 LYS A O 1
ATOM 701 N N . ASN A 1 91 ? 20.625 12.920 10.239 1.00 79.94 91 ASN A N 1
ATOM 702 C CA . ASN A 1 91 ? 20.584 12.189 8.973 1.00 79.94 91 ASN A CA 1
ATOM 703 C C . ASN A 1 91 ? 20.944 13.082 7.782 1.00 79.94 91 ASN A C 1
ATOM 705 O O . ASN A 1 91 ? 21.569 12.603 6.845 1.00 79.94 91 ASN A O 1
ATOM 709 N N . GLU A 1 92 ? 20.562 14.356 7.797 1.00 87.31 92 GLU A N 1
ATOM 710 C CA . GLU A 1 92 ? 20.890 15.319 6.746 1.00 87.31 92 GLU A CA 1
ATOM 711 C C . GLU A 1 92 ? 22.385 15.648 6.750 1.00 87.31 92 GLU A C 1
ATOM 713 O O . GLU A 1 92 ? 23.005 15.649 5.689 1.00 87.31 92 GLU A O 1
ATOM 718 N N . VAL A 1 93 ? 22.989 15.794 7.933 1.00 84.94 93 VAL A N 1
ATOM 719 C CA . VAL A 1 93 ? 24.445 15.918 8.098 1.00 84.94 93 VAL A CA 1
ATOM 720 C C . VAL A 1 93 ? 25.155 14.654 7.616 1.00 84.94 93 VAL A C 1
ATOM 722 O O . VAL A 1 93 ? 26.063 14.747 6.798 1.00 84.94 93 VAL A O 1
ATOM 725 N N . LEU A 1 94 ? 24.706 13.469 8.036 1.00 81.44 94 LEU A N 1
ATOM 726 C CA . LEU A 1 94 ? 25.320 12.200 7.636 1.00 81.44 94 LEU A CA 1
ATOM 727 C C . LEU A 1 94 ? 25.195 11.939 6.128 1.00 81.44 94 LEU A C 1
ATOM 729 O O . LEU A 1 94 ? 26.143 11.479 5.498 1.00 81.44 94 LEU A O 1
ATOM 733 N N . LEU A 1 95 ? 24.045 12.249 5.526 1.00 82.44 95 LEU A N 1
ATOM 734 C CA . LEU A 1 95 ? 23.872 12.175 4.075 1.00 82.44 95 LEU A CA 1
ATOM 735 C C . LEU A 1 95 ? 24.745 13.220 3.375 1.00 82.44 95 LEU A C 1
ATOM 737 O O . LEU A 1 95 ? 25.392 12.892 2.386 1.00 82.44 95 LEU A O 1
ATOM 741 N N . GLY A 1 96 ? 24.820 14.441 3.905 1.00 82.44 96 GLY A N 1
ATOM 742 C CA . GLY A 1 96 ? 25.717 15.483 3.415 1.00 82.44 96 GLY A CA 1
ATOM 743 C C . GLY A 1 96 ? 27.178 15.034 3.409 1.00 82.44 96 GLY A C 1
ATOM 744 O O . GLY A 1 96 ? 27.847 15.167 2.387 1.00 82.44 96 GLY A O 1
ATOM 745 N N . GLU A 1 97 ? 27.659 14.431 4.495 1.00 83.31 97 GLU A N 1
ATOM 746 C CA . GLU A 1 97 ? 29.008 13.863 4.607 1.00 83.31 97 GLU A CA 1
ATOM 747 C C . GLU A 1 97 ? 29.222 12.691 3.643 1.00 83.31 97 GLU A C 1
ATOM 749 O O . GLU A 1 97 ? 30.257 12.607 2.981 1.00 83.31 97 GLU A O 1
ATOM 754 N N . LEU A 1 98 ? 28.229 11.813 3.504 1.00 81.81 98 LEU A N 1
ATOM 755 C CA . LEU A 1 98 ? 28.304 10.650 2.624 1.00 81.81 98 LEU A CA 1
ATOM 756 C C . LEU A 1 98 ? 28.359 11.053 1.143 1.00 81.81 98 LEU A C 1
ATOM 758 O O . LEU A 1 98 ? 29.165 10.501 0.398 1.00 81.81 98 LEU A O 1
ATOM 762 N N . PHE A 1 99 ? 27.564 12.042 0.724 1.00 76.69 99 PHE A N 1
ATOM 763 C CA . PHE A 1 99 ? 27.564 12.570 -0.648 1.00 76.69 99 PHE A CA 1
ATOM 764 C C . PHE A 1 99 ? 28.720 13.534 -0.942 1.00 76.69 99 PHE A C 1
ATOM 766 O O . PHE A 1 99 ? 29.107 13.683 -2.104 1.00 76.69 99 PHE A O 1
ATOM 773 N N . SER A 1 100 ? 29.291 14.157 0.091 1.00 79.44 100 SER A N 1
ATOM 774 C CA . SER A 1 100 ? 30.510 14.969 -0.017 1.00 79.44 100 SER A CA 1
ATOM 775 C C . SER A 1 100 ? 31.784 14.125 0.045 1.00 79.44 100 SER A C 1
ATOM 777 O O . SER A 1 100 ? 32.863 14.624 -0.272 1.00 79.44 100 SER A O 1
ATOM 779 N N . SER A 1 101 ? 31.681 12.851 0.442 1.00 80.00 101 SER A N 1
ATOM 780 C CA . SER A 1 101 ? 32.818 11.941 0.485 1.00 80.00 101 SER A CA 1
ATOM 781 C C . SER A 1 101 ? 33.362 11.705 -0.928 1.00 80.00 101 SER A C 1
ATOM 783 O O . SER A 1 101 ? 32.634 11.201 -1.793 1.00 80.00 101 SER A O 1
ATOM 785 N N . PRO A 1 102 ? 34.652 11.996 -1.177 1.00 73.38 102 PRO A N 1
ATOM 786 C CA . PRO A 1 102 ? 35.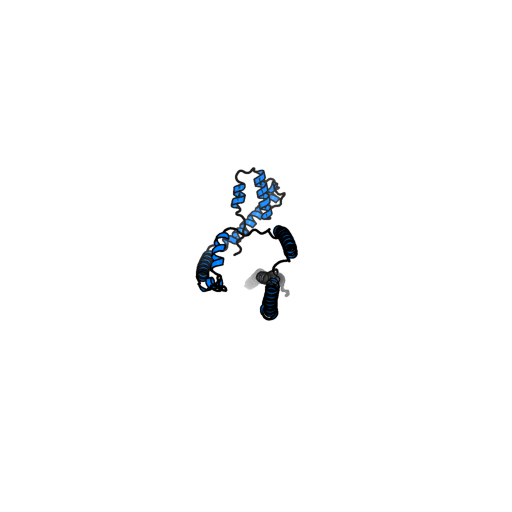262 11.768 -2.482 1.00 73.38 102 PRO A CA 1
ATOM 787 C C . PRO A 1 102 ? 35.212 10.287 -2.876 1.00 73.38 102 PRO A C 1
ATOM 789 O O . PRO A 1 102 ? 35.075 9.973 -4.050 1.00 73.38 102 PRO A O 1
ATOM 792 N N . HIS A 1 103 ? 35.210 9.369 -1.903 1.00 74.12 103 HIS A N 1
ATOM 793 C CA . HIS A 1 103 ? 35.113 7.932 -2.156 1.00 74.12 103 HIS A CA 1
ATOM 794 C C . HIS A 1 103 ? 33.767 7.512 -2.756 1.00 74.12 103 HIS A C 1
ATOM 796 O O . HIS A 1 103 ? 33.739 6.629 -3.608 1.00 74.12 103 HIS A O 1
ATOM 802 N N . LEU A 1 104 ? 32.655 8.143 -2.354 1.00 74.31 104 LEU A N 1
ATOM 803 C CA . LEU A 1 104 ? 31.341 7.854 -2.935 1.00 74.31 104 LEU A CA 1
ATOM 804 C C . LEU A 1 104 ? 31.268 8.369 -4.377 1.00 74.31 104 LEU A C 1
ATOM 806 O O . LEU A 1 104 ? 30.775 7.663 -5.250 1.00 74.31 104 LEU A O 1
ATOM 810 N N . GLN A 1 105 ? 31.811 9.559 -4.643 1.00 68.50 105 GLN A N 1
ATOM 811 C CA . GLN A 1 105 ? 31.873 10.121 -5.996 1.00 68.50 105 GLN A CA 1
ATOM 812 C C . GLN A 1 105 ? 32.739 9.260 -6.926 1.00 68.50 105 GLN A C 1
ATOM 814 O O . GLN A 1 105 ? 32.316 8.953 -8.035 1.00 68.50 105 GLN A O 1
ATOM 819 N N . THR A 1 106 ? 33.893 8.775 -6.455 1.00 71.19 106 THR A N 1
ATOM 820 C CA . THR A 1 106 ? 34.752 7.845 -7.212 1.00 71.19 106 THR A CA 1
ATOM 821 C C . THR A 1 106 ? 34.099 6.474 -7.434 1.00 71.19 106 THR A C 1
ATOM 823 O O . THR A 1 106 ? 34.356 5.837 -8.448 1.00 71.19 106 THR A O 1
ATOM 826 N N . LEU A 1 107 ? 33.242 6.002 -6.521 1.00 69.19 107 LEU A N 1
ATOM 827 C CA . LEU A 1 107 ? 32.494 4.747 -6.693 1.00 69.19 107 LEU A CA 1
ATOM 828 C C . LEU A 1 107 ? 31.284 4.889 -7.626 1.00 69.19 107 LEU A C 1
ATOM 830 O O . LEU A 1 107 ? 30.949 3.946 -8.337 1.00 69.19 107 LEU A O 1
ATOM 834 N N . LEU A 1 108 ? 30.612 6.042 -7.605 1.00 67.50 108 LEU A N 1
ATOM 835 C CA . LEU A 1 108 ? 29.464 6.340 -8.468 1.00 67.50 108 LEU A CA 1
ATOM 836 C C . LEU A 1 108 ? 29.892 6.761 -9.878 1.00 67.50 108 LEU A C 1
ATOM 838 O O . LEU A 1 108 ? 29.136 6.582 -10.828 1.00 67.50 108 LEU A O 1
ATOM 842 N N . SER A 1 109 ? 31.088 7.327 -10.007 1.00 58.22 109 SER A N 1
ATOM 843 C CA . SER A 1 109 ? 31.736 7.681 -11.268 1.00 58.22 109 SER A CA 1
ATOM 844 C C . SER A 1 109 ? 33.160 7.129 -11.262 1.00 58.22 109 SER A C 1
ATOM 846 O O . SER A 1 109 ? 34.113 7.894 -11.102 1.00 58.22 109 SER A O 1
ATOM 848 N N . PRO A 1 110 ? 33.330 5.800 -11.385 1.00 56.34 110 PRO A N 1
ATOM 849 C CA . PRO A 1 110 ? 34.652 5.248 -11.607 1.00 56.34 110 PRO A CA 1
ATOM 850 C C . PRO A 1 110 ? 35.177 5.855 -12.907 1.00 56.34 110 PRO A C 1
ATOM 852 O O . PRO A 1 110 ? 34.504 5.788 -13.938 1.00 56.34 110 PRO A O 1
ATOM 855 N N . GLU A 1 111 ? 36.358 6.472 -12.863 1.00 56.53 111 GLU A N 1
ATOM 856 C CA . GLU A 1 111 ? 37.072 6.876 -14.074 1.00 56.53 111 GLU A CA 1
ATOM 857 C C . GLU A 1 111 ? 37.516 5.603 -14.799 1.00 56.53 111 GLU A C 1
ATOM 859 O O . GLU A 1 111 ? 38.642 5.124 -14.687 1.00 56.53 111 GLU A O 1
ATOM 864 N N . CYS A 1 112 ? 36.580 4.991 -15.515 1.00 50.12 112 CYS A N 1
ATOM 865 C CA . CYS A 1 112 ? 36.907 4.048 -16.553 1.00 50.12 112 CYS A CA 1
ATOM 866 C C . CYS A 1 112 ? 37.512 4.870 -17.692 1.00 50.12 112 CYS A C 1
ATOM 868 O O . CYS A 1 112 ? 36.790 5.384 -18.544 1.00 50.12 112 CYS A O 1
ATOM 870 N N . GLU A 1 113 ? 38.838 4.942 -17.731 1.00 55.56 113 GLU A N 1
ATOM 871 C CA . GLU A 1 113 ? 39.607 5.248 -18.940 1.00 55.56 113 GLU A CA 1
ATOM 872 C C . GLU A 1 113 ? 40.061 3.921 -19.584 1.00 55.56 113 GLU A C 1
ATOM 874 O O . GLU A 1 113 ? 41.210 3.513 -19.410 1.00 55.56 113 GLU A O 1
ATOM 879 N N . PRO A 1 114 ? 39.186 3.174 -20.295 1.00 49.75 114 PRO A N 1
ATOM 880 C CA . PRO A 1 114 ? 39.603 1.983 -21.027 1.00 49.75 114 PRO A CA 1
ATOM 881 C C . PRO A 1 114 ? 40.115 2.316 -22.438 1.00 49.75 114 PRO A C 1
ATOM 883 O O . PRO A 1 114 ? 40.433 1.403 -23.197 1.00 49.75 114 PRO A O 1
ATOM 886 N N . TRP A 1 115 ? 40.172 3.590 -22.832 1.00 50.41 115 TRP A N 1
ATOM 887 C CA . TRP A 1 115 ? 40.448 3.971 -24.214 1.00 50.41 115 TRP A CA 1
ATOM 888 C C . TRP A 1 115 ? 41.886 4.463 -24.362 1.00 50.41 115 TRP A C 1
ATOM 890 O O . TRP A 1 115 ? 42.311 5.418 -23.718 1.00 50.41 115 TRP A O 1
ATOM 900 N N . SER A 1 116 ? 42.648 3.807 -25.234 1.00 48.03 116 SER A N 1
ATOM 901 C CA . SER A 1 116 ? 43.974 4.267 -25.635 1.00 48.03 116 SER A CA 1
ATOM 902 C C . SER A 1 116 ? 43.917 5.706 -26.172 1.00 48.03 116 SER A C 1
ATOM 904 O O . SER A 1 116 ? 42.945 6.114 -26.812 1.00 48.03 116 SER A O 1
ATOM 906 N N . LEU A 1 117 ? 44.984 6.480 -25.937 1.00 55.44 117 LEU A N 1
ATOM 907 C CA . LEU A 1 117 ? 45.126 7.896 -26.327 1.00 55.44 117 LEU A CA 1
ATOM 908 C C . LEU A 1 117 ? 44.856 8.194 -27.821 1.00 55.44 117 LEU A C 1
ATOM 910 O O . LEU A 1 117 ? 44.666 9.352 -28.188 1.00 55.44 117 LEU A O 1
ATOM 914 N N . ASP A 1 118 ? 44.780 7.170 -28.671 1.00 56.03 118 ASP A N 1
ATOM 915 C CA . ASP A 1 118 ? 44.634 7.284 -30.122 1.00 56.03 118 ASP A CA 1
ATOM 916 C C . ASP A 1 118 ? 43.183 7.499 -30.605 1.00 56.03 118 ASP A C 1
ATOM 918 O O . ASP A 1 118 ? 42.972 7.913 -31.746 1.00 56.03 118 ASP A O 1
ATOM 922 N N . VAL A 1 119 ? 42.163 7.260 -29.765 1.00 51.56 119 VAL A N 1
ATOM 923 C CA . VAL A 1 119 ? 40.734 7.354 -30.166 1.00 51.56 119 VAL A CA 1
ATOM 924 C C . VAL A 1 119 ? 39.992 8.594 -29.646 1.00 51.56 119 VAL A C 1
ATOM 926 O O . VAL A 1 119 ? 38.900 8.914 -30.127 1.00 51.56 119 VAL A O 1
ATOM 929 N N . GLN A 1 120 ? 40.597 9.365 -28.738 1.00 53.81 120 GLN A N 1
ATOM 930 C CA . GLN A 1 120 ? 40.021 10.600 -28.179 1.00 53.81 120 GLN A CA 1
ATOM 931 C C . GLN A 1 120 ? 39.591 11.674 -29.212 1.00 53.81 120 GLN A C 1
ATOM 933 O O . GLN A 1 120 ? 38.576 12.343 -28.974 1.00 53.81 120 GLN A O 1
ATOM 938 N N . PRO A 1 121 ? 40.281 11.867 -30.358 1.00 56.59 121 PRO A N 1
ATOM 939 C CA . PRO A 1 121 ? 39.903 12.900 -31.326 1.00 56.59 121 PRO A CA 1
ATOM 940 C C . PRO A 1 121 ? 38.546 12.655 -32.004 1.00 56.59 121 PRO A C 1
ATOM 942 O O . PRO A 1 121 ? 37.861 13.613 -32.359 1.00 56.59 121 PRO A O 1
ATOM 945 N N . PHE A 1 122 ? 38.125 11.394 -32.152 1.00 49.84 122 PHE A N 1
ATOM 946 C CA . PHE A 1 122 ? 36.898 11.036 -32.876 1.00 49.84 122 PHE A CA 1
ATOM 947 C C . PHE A 1 122 ? 35.627 11.200 -32.028 1.00 49.84 122 PHE A C 1
ATOM 949 O O . PHE A 1 122 ? 34.565 11.531 -32.556 1.00 49.84 122 PHE A O 1
ATOM 956 N N . LEU A 1 123 ? 35.726 11.034 -30.705 1.00 51.31 123 LEU A N 1
ATOM 957 C CA . LEU A 1 123 ? 34.576 11.111 -29.795 1.00 51.31 123 LEU A CA 1
ATOM 958 C C . LEU A 1 123 ? 34.177 12.553 -29.454 1.00 51.31 123 LEU A C 1
ATOM 960 O O . LEU A 1 123 ? 32.989 12.859 -29.334 1.00 51.31 123 LEU A O 1
ATOM 964 N N . ARG A 1 124 ? 35.147 13.475 -29.381 1.00 52.38 124 ARG A N 1
ATOM 965 C CA . ARG A 1 124 ? 34.878 14.898 -29.102 1.00 52.38 124 ARG A CA 1
ATOM 966 C C . ARG A 1 124 ? 34.082 15.578 -30.226 1.00 52.38 124 ARG A C 1
ATOM 968 O O . ARG A 1 124 ? 33.392 16.562 -29.981 1.00 52.38 124 ARG A O 1
ATOM 975 N N . GLN A 1 125 ? 34.140 15.040 -31.446 1.00 47.97 125 GLN A N 1
ATOM 976 C CA . GLN A 1 125 ? 33.382 15.550 -32.590 1.00 47.97 125 GLN A CA 1
ATOM 977 C C . GLN A 1 125 ? 31.913 15.082 -32.596 1.00 47.97 125 GLN A C 1
ATOM 979 O O . GLN A 1 125 ? 31.059 15.781 -33.134 1.00 47.97 125 GLN A O 1
ATOM 984 N N . GLN A 1 126 ? 31.595 13.946 -31.961 1.00 43.69 126 GLN A N 1
ATOM 985 C CA . GLN A 1 126 ? 30.227 13.408 -31.883 1.00 43.69 126 GLN A CA 1
ATOM 986 C C . GLN A 1 126 ? 29.433 13.889 -30.658 1.00 43.69 126 GLN A C 1
ATOM 988 O O . GLN A 1 126 ? 28.203 13.948 -30.713 1.00 43.69 126 GLN A O 1
ATOM 993 N N . SER A 1 127 ? 30.098 14.275 -29.564 1.00 42.41 127 SER A N 1
ATOM 994 C CA . SER A 1 127 ? 29.412 14.616 -28.306 1.00 42.41 127 SER A CA 1
ATOM 995 C C . SER A 1 127 ? 28.582 15.907 -28.363 1.00 42.41 127 SER A C 1
ATOM 997 O O . SER A 1 127 ? 27.729 16.121 -27.505 1.00 42.41 127 SER A O 1
ATOM 999 N N . GLY A 1 128 ? 28.780 16.758 -29.376 1.00 44.41 128 GLY A N 1
ATOM 1000 C CA . GLY A 1 128 ? 27.987 17.977 -29.575 1.00 44.41 128 GLY A CA 1
ATOM 1001 C C . GLY A 1 128 ? 26.536 17.737 -30.019 1.00 44.41 128 GLY A C 1
ATOM 1002 O O . GLY A 1 128 ? 25.725 18.653 -29.928 1.00 44.41 128 GLY A O 1
ATOM 1003 N N . ALA A 1 129 ? 26.192 16.527 -30.480 1.00 43.19 129 ALA A N 1
ATOM 1004 C CA . ALA A 1 129 ? 24.876 16.228 -31.059 1.00 43.19 129 ALA A CA 1
ATOM 1005 C C . ALA A 1 129 ? 23.885 15.536 -30.099 1.00 43.19 129 ALA A C 1
ATOM 1007 O O . ALA A 1 129 ? 22.692 15.499 -30.383 1.00 43.19 129 ALA A O 1
ATOM 1008 N N . TRP A 1 130 ? 24.344 14.999 -28.963 1.00 38.38 130 TRP A N 1
ATOM 1009 C CA . TRP A 1 130 ? 23.539 14.109 -28.104 1.00 38.38 130 TRP A CA 1
ATOM 1010 C C . TRP A 1 130 ? 22.855 14.794 -26.909 1.00 38.38 130 TRP A C 1
ATOM 1012 O O . TRP A 1 130 ? 22.190 14.136 -26.110 1.00 38.38 130 TRP A O 1
ATOM 1022 N N . GLN A 1 131 ? 22.952 16.119 -26.768 1.00 40.53 131 GLN A N 1
ATOM 1023 C CA . GLN A 1 131 ? 22.215 16.843 -25.729 1.00 40.53 131 GLN A CA 1
ATOM 1024 C C . GLN A 1 131 ? 20.840 17.293 -26.230 1.00 40.53 131 GLN A C 1
ATOM 1026 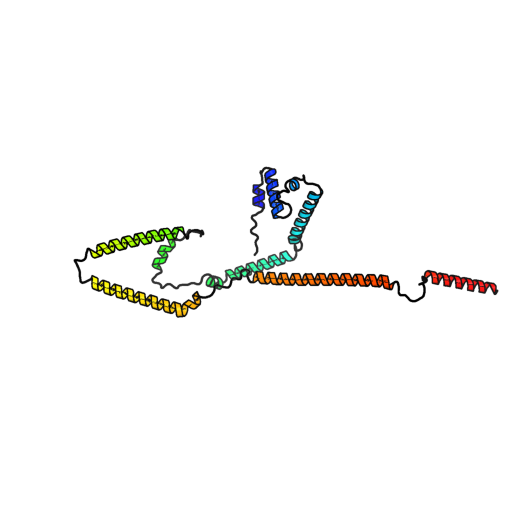O O . GLN A 1 131 ? 20.677 18.446 -26.620 1.00 40.53 131 GLN A O 1
ATOM 1031 N N . ARG A 1 132 ? 19.860 16.378 -26.197 1.00 41.16 132 ARG A N 1
ATOM 1032 C CA . ARG A 1 132 ? 18.444 16.607 -25.818 1.00 41.16 132 ARG A CA 1
ATOM 1033 C C . ARG A 1 132 ? 17.561 15.496 -26.393 1.00 41.16 132 ARG A C 1
ATOM 1035 O O . ARG A 1 132 ? 16.947 15.662 -27.438 1.00 41.16 132 ARG A O 1
ATOM 1042 N N . ALA A 1 133 ? 17.422 14.406 -25.647 1.00 31.92 133 ALA A N 1
ATOM 1043 C CA . ALA A 1 133 ? 16.209 13.594 -25.667 1.00 31.92 133 ALA A CA 1
ATOM 1044 C C . ALA A 1 133 ? 16.088 12.853 -24.328 1.00 31.92 133 ALA A C 1
ATOM 1046 O O . ALA A 1 133 ? 16.941 12.046 -23.975 1.00 31.92 133 ALA A O 1
ATOM 1047 N N . SER A 1 134 ? 15.048 13.184 -23.559 1.00 34.16 134 SER A N 1
ATOM 1048 C CA . SER A 1 134 ? 14.579 12.349 -22.446 1.00 34.16 134 SER A CA 1
ATOM 1049 C C . SER A 1 134 ? 13.977 11.046 -22.986 1.00 34.16 134 SER A C 1
ATOM 1051 O O . SER A 1 134 ? 13.497 11.035 -24.122 1.00 34.16 134 SER A O 1
ATOM 1053 N N . PRO A 1 135 ? 13.975 9.962 -22.192 1.00 44.88 135 PRO A N 1
ATOM 1054 C CA . PRO A 1 135 ? 13.565 8.650 -22.661 1.00 44.88 135 PRO A CA 1
ATOM 1055 C C . PRO A 1 135 ? 12.038 8.570 -22.741 1.00 44.88 135 PRO A C 1
ATOM 1057 O O . PRO A 1 135 ? 11.341 8.806 -21.754 1.00 44.88 135 PRO A O 1
ATOM 1060 N N . CYS A 1 136 ? 11.518 8.208 -23.912 1.00 32.00 136 CYS A N 1
ATOM 1061 C CA . CYS A 1 136 ? 10.164 7.688 -24.045 1.00 32.0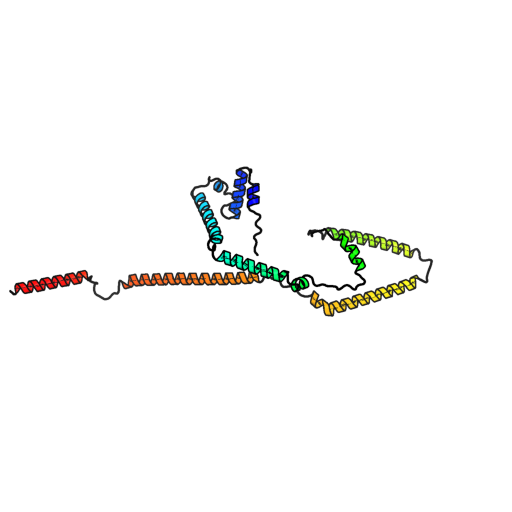0 136 CYS A CA 1
ATOM 1062 C C . CYS A 1 136 ? 10.230 6.253 -24.560 1.00 32.00 136 CYS A C 1
ATOM 1064 O O . CYS A 1 136 ? 10.787 5.966 -25.617 1.00 32.00 136 CYS A O 1
ATOM 1066 N N . VAL A 1 137 ? 9.674 5.388 -23.720 1.00 43.88 137 VAL A N 1
ATOM 1067 C CA . VAL A 1 137 ? 9.193 4.036 -23.985 1.00 43.88 137 VAL A CA 1
ATOM 1068 C C . VAL A 1 137 ? 8.256 4.085 -25.202 1.00 43.88 137 VAL A C 1
ATOM 1070 O O . VAL A 1 137 ? 7.521 5.057 -25.329 1.00 43.88 137 VAL A O 1
ATOM 1073 N N . GLU A 1 138 ? 8.287 3.043 -26.043 1.00 44.53 138 GLU A N 1
ATOM 1074 C CA . GLU A 1 138 ? 7.574 2.861 -27.333 1.00 44.53 138 GLU A CA 1
ATOM 1075 C C . GLU A 1 138 ? 8.398 3.183 -28.599 1.00 44.53 138 GLU A C 1
ATOM 1077 O O . GLU A 1 138 ? 8.065 4.086 -29.360 1.00 44.53 138 GLU A O 1
ATOM 1082 N N . LEU A 1 139 ? 9.469 2.423 -28.884 1.00 50.00 139 LEU A N 1
ATOM 1083 C CA . LEU A 1 139 ? 10.135 2.503 -30.199 1.00 50.00 139 LEU A CA 1
ATOM 1084 C C . LEU A 1 139 ? 10.786 1.193 -30.691 1.00 50.00 139 LEU A C 1
ATOM 1086 O O . LEU A 1 139 ? 11.757 1.244 -31.443 1.00 50.00 139 LEU A O 1
ATOM 1090 N N . GLU A 1 140 ? 10.294 0.018 -30.283 1.00 52.34 140 GLU A N 1
ATOM 1091 C CA . GLU A 1 140 ? 10.937 -1.255 -30.668 1.00 52.34 140 GLU A CA 1
ATOM 1092 C C . GLU A 1 140 ? 10.380 -1.887 -31.958 1.00 52.34 140 GLU A C 1
ATOM 1094 O O . GLU A 1 140 ? 11.168 -2.403 -32.744 1.00 52.34 140 GLU A O 1
ATOM 1099 N N . ASP A 1 141 ? 9.087 -1.762 -32.284 1.00 51.81 141 ASP A N 1
ATOM 1100 C CA . ASP A 1 141 ? 8.523 -2.485 -33.448 1.00 51.81 141 ASP A CA 1
ATOM 1101 C C . ASP A 1 141 ? 8.614 -1.736 -34.794 1.00 51.81 141 ASP A C 1
ATOM 1103 O O . ASP A 1 141 ? 8.770 -2.347 -35.852 1.00 51.81 141 ASP A O 1
ATOM 1107 N N . VAL A 1 142 ? 8.572 -0.398 -34.791 1.00 54.00 142 VAL A N 1
ATOM 1108 C CA . VAL A 1 142 ? 8.611 0.401 -36.038 1.00 54.00 142 VAL A CA 1
ATOM 1109 C C . VAL A 1 142 ? 10.013 0.409 -36.667 1.00 54.00 142 VAL A C 1
ATOM 1111 O O . VAL A 1 142 ? 10.159 0.550 -37.881 1.00 54.00 142 VAL A O 1
ATOM 1114 N N . ASN A 1 143 ? 11.055 0.208 -35.860 1.00 62.16 143 ASN A N 1
ATOM 1115 C CA . ASN A 1 143 ? 12.440 0.348 -36.302 1.00 62.16 143 ASN A CA 1
ATOM 1116 C C . ASN A 1 143 ? 12.969 -0.913 -37.009 1.00 62.16 143 ASN A C 1
ATOM 1118 O O . ASN A 1 143 ? 13.769 -0.811 -37.935 1.00 62.16 143 ASN A O 1
ATOM 1122 N N . VAL A 1 144 ? 12.482 -2.105 -36.639 1.00 66.50 144 VAL A N 1
ATOM 1123 C CA . VAL A 1 144 ? 12.934 -3.385 -37.221 1.00 66.50 144 VAL A CA 1
ATOM 1124 C C . VAL A 1 144 ? 12.487 -3.533 -38.678 1.00 66.50 144 VAL A C 1
ATOM 1126 O O . VAL A 1 144 ? 13.258 -3.996 -39.520 1.00 66.50 144 VAL A O 1
ATOM 1129 N N . VAL A 1 145 ? 11.267 -3.095 -39.002 1.00 76.25 145 VAL A N 1
ATOM 1130 C CA . VAL A 1 145 ? 10.731 -3.157 -40.373 1.00 76.25 145 VAL A CA 1
ATOM 1131 C C . VAL A 1 145 ? 11.482 -2.202 -41.304 1.00 76.25 145 VAL A C 1
ATOM 1133 O O . VAL A 1 145 ? 11.834 -2.578 -42.424 1.00 76.25 145 VAL A O 1
ATOM 1136 N N . GLU A 1 146 ? 11.791 -0.992 -40.835 1.00 80.00 146 GLU A N 1
ATOM 1137 C CA . GLU A 1 146 ? 12.552 -0.016 -41.620 1.00 80.00 146 GLU A CA 1
ATOM 1138 C C . GLU A 1 146 ? 14.020 -0.443 -41.792 1.00 80.00 146 GLU A C 1
ATOM 1140 O O . GLU A 1 146 ? 14.555 -0.352 -42.900 1.00 80.00 146 GLU A O 1
ATOM 1145 N N . LEU A 1 147 ? 14.649 -1.017 -40.755 1.00 76.94 147 LEU A N 1
ATOM 1146 C CA . LEU A 1 147 ? 15.977 -1.631 -40.877 1.00 76.94 147 LEU A CA 1
ATOM 1147 C C . LEU A 1 147 ? 15.975 -2.789 -41.884 1.00 76.94 147 LEU A C 1
ATOM 1149 O O . LEU A 1 147 ? 16.888 -2.897 -42.702 1.00 76.94 147 LEU A O 1
ATOM 1153 N N . GLY A 1 148 ? 14.935 -3.630 -41.864 1.00 82.62 148 GLY A N 1
ATOM 1154 C CA . GLY A 1 148 ? 14.765 -4.727 -42.816 1.00 82.62 148 GLY A CA 1
ATOM 1155 C C . GLY A 1 148 ? 14.690 -4.235 -44.263 1.00 82.62 148 GLY A C 1
ATOM 1156 O O . GLY A 1 148 ? 15.366 -4.774 -45.144 1.00 82.62 148 GLY A O 1
ATOM 1157 N N . ARG A 1 149 ? 13.945 -3.149 -44.507 1.00 88.62 149 ARG A N 1
ATOM 1158 C CA . ARG A 1 149 ? 13.850 -2.513 -45.829 1.00 88.62 149 ARG A CA 1
ATOM 1159 C C . ARG A 1 149 ? 15.202 -1.971 -46.296 1.00 88.62 149 ARG A C 1
ATOM 1161 O O . ARG A 1 149 ? 15.592 -2.202 -47.442 1.00 88.62 149 ARG A O 1
ATOM 1168 N N . GLN A 1 150 ? 15.933 -1.283 -45.419 1.00 86.25 150 GLN A N 1
ATOM 1169 C CA . GLN A 1 150 ? 17.253 -0.726 -45.735 1.00 86.25 150 GLN A CA 1
ATOM 1170 C C . GLN A 1 150 ? 18.292 -1.816 -46.017 1.00 86.25 150 GLN A C 1
ATOM 1172 O O . GLN A 1 150 ? 19.073 -1.705 -46.969 1.00 86.25 150 GLN A O 1
ATOM 1177 N N . LEU A 1 151 ? 18.268 -2.908 -45.249 1.00 87.38 151 LEU A N 1
ATOM 1178 C CA . LEU A 1 151 ? 19.135 -4.059 -45.478 1.00 87.38 151 LEU A CA 1
ATOM 1179 C C . LEU A 1 151 ? 18.868 -4.668 -46.860 1.00 87.38 151 LEU A C 1
ATOM 1181 O O . LEU A 1 151 ? 19.802 -4.909 -47.624 1.00 87.38 151 LEU A O 1
ATOM 1185 N N . GLN A 1 152 ? 17.598 -4.842 -47.223 1.00 89.75 152 GLN A N 1
ATOM 1186 C CA . GLN A 1 152 ? 17.220 -5.422 -48.508 1.00 89.75 152 GLN A CA 1
ATOM 1187 C C . GLN A 1 152 ? 17.587 -4.520 -49.697 1.00 89.75 152 GLN A C 1
ATOM 1189 O O . GLN A 1 152 ? 18.073 -5.010 -50.718 1.00 89.75 152 GLN A O 1
ATOM 1194 N N . GLU A 1 153 ? 17.441 -3.201 -49.553 1.00 91.75 153 GLU A N 1
ATOM 1195 C CA . GLU A 1 153 ? 17.865 -2.232 -50.569 1.00 91.75 153 GLU A CA 1
ATOM 1196 C C . GLU A 1 153 ? 19.394 -2.230 -50.759 1.00 91.75 153 GLU A C 1
ATOM 1198 O O . GLU A 1 153 ? 19.892 -2.228 -51.891 1.00 91.75 153 GLU A O 1
ATOM 1203 N N . SER A 1 154 ? 20.156 -2.287 -49.662 1.00 83.50 154 SER A N 1
ATOM 1204 C CA . SER A 1 154 ? 21.622 -2.359 -49.717 1.00 83.50 154 SER A CA 1
ATOM 1205 C C . SER A 1 154 ? 22.118 -3.678 -50.325 1.00 83.50 154 SER A C 1
ATOM 1207 O O . SER A 1 154 ? 23.046 -3.668 -51.138 1.00 83.50 154 SER A O 1
ATOM 1209 N N . ALA A 1 155 ? 21.451 -4.798 -50.032 1.00 87.44 155 ALA A N 1
ATOM 1210 C CA . ALA A 1 155 ? 21.751 -6.101 -50.619 1.00 87.44 155 ALA A CA 1
ATOM 1211 C C . ALA A 1 155 ? 21.508 -6.119 -52.139 1.00 87.44 155 ALA A C 1
ATOM 1213 O O . ALA A 1 155 ? 22.329 -6.656 -52.888 1.00 87.44 155 ALA A O 1
ATOM 1214 N N . ALA A 1 156 ? 20.429 -5.483 -52.610 1.00 89.50 156 ALA A N 1
ATOM 1215 C CA . ALA A 1 156 ? 20.137 -5.350 -54.037 1.00 89.50 156 ALA A CA 1
ATOM 1216 C C . ALA A 1 156 ? 21.188 -4.490 -54.765 1.00 89.50 156 ALA A C 1
ATOM 1218 O O . ALA A 1 156 ? 21.679 -4.877 -55.828 1.00 89.50 156 ALA A O 1
ATOM 1219 N N . LYS A 1 157 ? 21.607 -3.365 -54.166 1.00 89.19 157 LYS A N 1
ATOM 1220 C CA . LYS A 1 157 ? 22.697 -2.522 -54.696 1.00 89.19 157 LYS A CA 1
ATOM 1221 C C . LYS A 1 157 ? 24.027 -3.281 -54.768 1.00 89.19 157 LYS A C 1
ATOM 1223 O O . LYS A 1 157 ? 24.728 -3.195 -55.775 1.00 89.19 157 LYS A O 1
ATOM 1228 N N . LEU A 1 158 ? 24.352 -4.078 -53.748 1.00 76.50 158 LEU A N 1
ATOM 1229 C CA . LEU A 1 158 ? 25.542 -4.937 -53.742 1.00 76.50 158 LEU A CA 1
ATOM 1230 C C . LEU A 1 158 ? 25.498 -6.014 -54.831 1.00 76.50 158 LEU A C 1
ATOM 1232 O O . LEU A 1 158 ? 26.520 -6.284 -55.463 1.00 76.50 158 LEU A O 1
ATOM 1236 N N . GLN A 1 159 ? 24.333 -6.620 -55.082 1.00 81.38 159 GLN A N 1
ATOM 1237 C CA . GLN A 1 159 ? 24.176 -7.569 -56.185 1.00 81.38 159 GLN A CA 1
ATOM 1238 C C . GLN A 1 159 ? 24.367 -6.899 -57.549 1.00 81.38 159 GLN A C 1
ATOM 1240 O O . GLN A 1 159 ? 25.080 -7.459 -58.380 1.00 81.38 159 GLN A O 1
ATOM 1245 N N . ALA A 1 160 ? 23.815 -5.701 -57.761 1.00 81.88 160 ALA A N 1
ATOM 1246 C CA . ALA A 1 160 ? 24.001 -4.953 -59.005 1.00 81.88 160 ALA A CA 1
ATOM 1247 C C . ALA A 1 160 ? 25.486 -4.642 -59.266 1.00 81.88 160 ALA A C 1
ATOM 1249 O O . ALA A 1 160 ? 26.008 -4.962 -60.332 1.00 81.88 160 ALA A O 1
ATOM 1250 N N . LEU A 1 161 ? 26.206 -4.141 -58.255 1.00 75.12 161 LEU A N 1
ATOM 1251 C CA . LEU A 1 161 ? 27.648 -3.876 -58.357 1.00 75.12 161 LEU A CA 1
ATOM 1252 C C . LEU A 1 161 ? 28.473 -5.152 -58.596 1.00 75.12 161 LEU A C 1
ATOM 1254 O O . LEU A 1 161 ? 29.475 -5.131 -59.310 1.00 75.12 161 LEU A O 1
ATOM 1258 N N . ARG A 1 162 ? 28.048 -6.290 -58.036 1.00 72.62 162 ARG A N 1
ATOM 1259 C CA . ARG A 1 162 ? 28.709 -7.585 -58.251 1.00 72.62 162 ARG A CA 1
ATOM 1260 C C . ARG A 1 162 ? 28.511 -8.109 -59.681 1.00 72.62 162 ARG A C 1
ATOM 1262 O O . ARG A 1 162 ? 29.388 -8.813 -60.180 1.00 72.62 162 ARG A O 1
ATOM 1269 N N . VAL A 1 163 ? 27.392 -7.785 -60.335 1.00 75.56 163 VAL A N 1
ATOM 1270 C CA . VAL A 1 163 ? 27.136 -8.124 -61.748 1.00 75.56 163 VAL A CA 1
ATOM 1271 C C . VAL A 1 163 ? 27.964 -7.235 -62.677 1.00 75.56 163 VAL A C 1
ATOM 1273 O O . VAL A 1 163 ? 28.649 -7.766 -63.550 1.00 75.56 163 VAL A O 1
ATOM 1276 N N . GLU A 1 164 ? 28.007 -5.926 -62.415 1.00 65.75 164 GLU A N 1
ATOM 1277 C CA . GLU A 1 164 ? 28.856 -4.960 -63.135 1.00 65.75 164 GLU A CA 1
ATOM 1278 C C . GLU A 1 164 ? 30.341 -5.373 -63.098 1.00 65.75 164 GLU A C 1
ATOM 1280 O O . GLU A 1 164 ? 31.024 -5.413 -64.122 1.00 65.75 164 GLU A O 1
ATOM 1285 N N . HIS A 1 165 ? 30.836 -5.807 -61.933 1.00 56.59 165 HIS A N 1
ATOM 1286 C CA . HIS A 1 165 ? 32.224 -6.257 -61.778 1.00 56.59 165 HIS A CA 1
ATOM 1287 C C . HIS A 1 165 ? 32.541 -7.559 -62.540 1.00 56.59 165 HIS A C 1
ATOM 1289 O O . HIS A 1 165 ? 33.686 -7.790 -62.924 1.00 56.59 165 HIS A O 1
ATOM 1295 N N . LYS A 1 166 ? 31.544 -8.420 -62.798 1.00 56.62 166 LYS A N 1
ATOM 1296 C CA . LYS A 1 166 ? 31.730 -9.625 -63.627 1.00 56.62 166 LYS A CA 1
ATOM 1297 C C . LYS A 1 166 ? 31.764 -9.318 -65.128 1.00 56.62 166 LYS A C 1
ATOM 1299 O O . LYS A 1 166 ? 32.330 -10.110 -65.876 1.00 56.62 166 LYS A O 1
ATOM 1304 N N . GLN A 1 167 ? 31.192 -8.197 -65.571 1.00 53.62 167 GLN A N 1
ATOM 1305 C CA . GLN A 1 167 ? 31.165 -7.788 -66.983 1.00 53.62 167 GLN A CA 1
ATOM 1306 C C . GLN A 1 167 ? 32.384 -6.950 -67.408 1.00 53.62 167 GLN A C 1
ATOM 1308 O O . GLN A 1 167 ? 32.694 -6.905 -68.595 1.00 53.62 167 GLN A O 1
ATOM 1313 N N . GLY A 1 168 ? 33.140 -6.377 -66.465 1.00 50.75 168 GLY A N 1
ATOM 1314 C CA . GLY A 1 168 ? 34.391 -5.642 -66.726 1.00 50.75 168 GLY A CA 1
ATOM 1315 C C . GLY A 1 168 ? 35.668 -6.495 -66.840 1.00 50.75 168 GLY A C 1
ATOM 1316 O O . GLY A 1 168 ? 36.773 -5.953 -66.842 1.00 50.75 168 GLY A O 1
ATOM 1317 N N . GLY A 1 169 ? 35.556 -7.825 -66.904 1.00 50.72 169 GLY A N 1
ATOM 1318 C CA . GLY A 1 169 ? 36.690 -8.755 -66.871 1.00 50.72 169 GLY A CA 1
ATOM 1319 C C . GLY A 1 169 ? 37.439 -8.895 -68.198 1.00 50.72 169 GLY A C 1
ATOM 1320 O O . GLY A 1 169 ? 37.406 -9.964 -68.798 1.00 50.72 169 GLY A O 1
ATOM 1321 N N . ALA A 1 170 ? 38.124 -7.846 -68.660 1.00 50.38 170 ALA A N 1
ATOM 1322 C CA . ALA A 1 170 ? 39.072 -7.970 -69.777 1.00 50.38 170 ALA A CA 1
ATOM 1323 C C . ALA A 1 170 ? 40.396 -7.205 -69.601 1.00 50.38 170 ALA A C 1
ATOM 1325 O O . ALA A 1 170 ? 41.267 -7.320 -70.461 1.00 50.38 170 ALA A O 1
ATOM 1326 N N . VAL A 1 171 ? 40.612 -6.463 -68.507 1.00 52.38 171 VAL A N 1
ATOM 1327 C CA . VAL A 1 171 ? 41.869 -5.718 -68.312 1.00 52.38 171 VAL A CA 1
ATOM 1328 C C . VAL A 1 171 ? 42.359 -5.850 -66.865 1.00 52.38 171 VAL A C 1
ATOM 1330 O O . VAL A 1 171 ? 41.670 -5.459 -65.934 1.00 52.38 171 VAL A O 1
ATOM 1333 N N . SER A 1 172 ? 43.582 -6.366 -66.703 1.00 52.34 172 SER A N 1
ATOM 1334 C CA . SER A 1 172 ? 44.340 -6.594 -65.453 1.00 52.34 172 SER A CA 1
ATOM 1335 C C . SER A 1 172 ? 44.118 -7.937 -64.735 1.00 52.34 172 SER A C 1
ATOM 1337 O O . SER A 1 172 ? 43.450 -8.052 -63.709 1.00 52.34 172 SER A O 1
ATOM 1339 N N . GLY A 1 173 ? 44.762 -8.983 -65.265 1.00 52.84 173 GLY A N 1
ATOM 1340 C CA . GLY A 1 173 ? 44.855 -10.312 -64.645 1.00 52.84 173 GLY A CA 1
ATOM 1341 C C . GLY A 1 173 ? 45.935 -10.460 -63.561 1.00 52.84 173 GLY A C 1
ATOM 1342 O O . GLY A 1 173 ? 46.176 -11.582 -63.132 1.00 52.84 173 GLY A O 1
ATOM 1343 N N . ALA A 1 174 ? 46.599 -9.379 -63.130 1.00 54.75 174 ALA A N 1
ATOM 1344 C CA . ALA A 1 174 ? 47.706 -9.449 -62.163 1.00 54.75 174 ALA A CA 1
ATOM 1345 C C . ALA A 1 174 ? 47.354 -8.913 -60.756 1.00 54.75 174 ALA A C 1
ATOM 1347 O O . ALA A 1 174 ? 47.906 -9.383 -59.761 1.00 54.75 174 ALA A O 1
ATOM 1348 N N . ASP A 1 175 ? 46.399 -7.984 -60.639 1.00 58.38 175 ASP A N 1
ATOM 1349 C CA . ASP A 1 175 ? 46.083 -7.329 -59.355 1.00 58.38 175 ASP A CA 1
ATOM 1350 C C . ASP A 1 175 ? 44.941 -8.006 -58.582 1.00 58.38 175 ASP A C 1
ATOM 1352 O O . ASP A 1 175 ? 44.894 -7.969 -57.350 1.00 58.38 175 ASP A O 1
ATOM 1356 N N . THR A 1 176 ? 44.035 -8.682 -59.291 1.00 61.81 176 THR A N 1
ATOM 1357 C CA . THR A 1 176 ? 42.855 -9.333 -58.701 1.00 61.81 176 THR A CA 1
ATOM 1358 C C . THR A 1 176 ? 43.219 -10.562 -57.870 1.00 61.81 176 THR A C 1
ATOM 1360 O O . THR A 1 176 ? 42.640 -10.767 -56.805 1.00 61.81 176 THR A O 1
ATOM 1363 N N . SER A 1 177 ? 44.224 -11.340 -58.286 1.00 69.69 177 SER A N 1
ATOM 1364 C CA . SER A 1 177 ? 44.713 -12.503 -57.531 1.00 69.69 177 SER A CA 1
ATOM 1365 C C . SER A 1 177 ? 45.398 -12.104 -56.224 1.00 69.69 177 SER A C 1
ATOM 1367 O O . SER A 1 177 ? 45.223 -12.768 -55.204 1.00 69.69 177 SER A O 1
ATOM 1369 N N . THR A 1 178 ? 46.147 -11.000 -56.236 1.00 77.12 178 THR A N 1
ATOM 1370 C CA . THR A 1 178 ? 46.841 -10.473 -55.053 1.00 77.12 178 THR A CA 1
ATOM 1371 C C . THR A 1 178 ? 45.843 -9.890 -54.054 1.00 77.12 178 THR A C 1
ATOM 1373 O O . THR A 1 178 ? 45.970 -10.096 -52.847 1.00 77.12 178 THR A O 1
ATOM 1376 N N . LEU A 1 179 ? 44.812 -9.197 -54.547 1.00 80.62 179 LEU A N 1
ATOM 1377 C CA . LEU A 1 179 ? 43.711 -8.698 -53.726 1.00 80.62 179 LEU A CA 1
ATOM 1378 C C . LEU A 1 179 ? 42.908 -9.843 -53.091 1.00 80.62 179 LEU A C 1
ATOM 1380 O O . LEU A 1 179 ? 42.622 -9.791 -51.900 1.00 80.62 179 LEU A O 1
ATOM 1384 N N . ASP A 1 180 ? 42.596 -10.893 -53.852 1.00 79.00 180 ASP A N 1
ATOM 1385 C CA . ASP A 1 180 ? 41.869 -12.075 -53.371 1.00 79.00 180 ASP A CA 1
ATOM 1386 C C . ASP A 1 180 ? 42.665 -12.872 -52.319 1.00 79.00 180 ASP A C 1
ATOM 1388 O O . ASP A 1 180 ? 42.112 -13.383 -51.344 1.00 79.00 180 ASP A O 1
ATOM 1392 N N . GLN A 1 181 ? 43.992 -12.936 -52.460 1.00 84.00 181 GLN A N 1
ATOM 1393 C CA . GLN A 1 181 ? 44.876 -13.504 -51.438 1.00 84.00 181 GLN A CA 1
ATOM 1394 C C . GLN A 1 181 ? 44.911 -12.650 -50.164 1.00 84.00 181 GLN A C 1
ATOM 1396 O O . GLN A 1 181 ? 44.799 -13.199 -49.069 1.00 84.00 181 GLN A O 1
ATOM 1401 N N . LYS A 1 182 ? 44.998 -11.318 -50.286 1.00 86.88 182 LYS A N 1
ATOM 1402 C CA . LYS A 1 182 ? 44.941 -10.403 -49.133 1.00 86.88 182 LYS A CA 1
ATOM 1403 C C . LYS A 1 182 ? 43.595 -10.464 -48.420 1.00 86.88 182 LYS A C 1
ATOM 1405 O O . LYS A 1 182 ? 43.565 -10.511 -47.198 1.00 86.88 182 LYS A O 1
ATOM 1410 N N . LEU A 1 183 ? 42.494 -10.509 -49.168 1.00 86.25 183 LEU A N 1
ATOM 1411 C CA . LEU A 1 183 ? 41.154 -10.633 -48.604 1.00 86.25 183 LEU A CA 1
ATOM 1412 C C . LEU A 1 183 ? 41.003 -11.957 -47.848 1.00 86.25 183 LEU A C 1
ATOM 1414 O O . LEU A 1 183 ? 40.505 -11.960 -46.729 1.00 86.25 183 LEU A O 1
ATOM 1418 N N . ARG A 1 184 ? 41.483 -13.073 -48.415 1.00 88.50 184 ARG A N 1
ATOM 1419 C CA . ARG A 1 184 ? 41.489 -14.371 -47.722 1.00 88.50 184 ARG A CA 1
ATOM 1420 C C . ARG A 1 184 ? 42.318 -14.353 -46.447 1.00 88.50 184 ARG A C 1
ATOM 1422 O O . ARG A 1 184 ? 41.880 -14.928 -45.455 1.00 88.50 184 ARG A O 1
ATOM 1429 N N . LEU A 1 185 ? 43.473 -13.695 -46.464 1.00 92.44 185 LEU A N 1
ATOM 1430 C CA . LEU A 1 185 ? 44.318 -13.555 -45.283 1.00 92.44 185 LEU A CA 1
ATOM 1431 C C . LEU A 1 185 ? 43.610 -12.734 -44.199 1.00 92.44 185 LEU A C 1
ATOM 1433 O O . LEU A 1 185 ? 43.449 -13.219 -43.091 1.00 92.44 185 LEU A O 1
ATOM 1437 N N . VAL A 1 186 ? 43.048 -11.576 -44.555 1.00 93.81 186 VAL A N 1
ATOM 1438 C CA . VAL A 1 186 ? 42.271 -10.735 -43.630 1.00 93.81 186 VAL A CA 1
ATOM 1439 C C . VAL A 1 186 ? 41.059 -11.484 -43.066 1.00 93.81 186 VAL A C 1
ATOM 1441 O O . VAL A 1 186 ? 40.811 -11.435 -41.867 1.00 93.81 186 VAL A O 1
ATOM 1444 N N . ILE A 1 187 ? 40.315 -12.217 -43.900 1.00 91.12 187 ILE A N 1
ATOM 1445 C CA . ILE A 1 187 ? 39.176 -13.032 -43.448 1.00 91.12 187 ILE A CA 1
ATOM 1446 C C . ILE A 1 187 ? 39.641 -14.146 -42.497 1.00 91.12 187 ILE A C 1
ATOM 1448 O O . ILE A 1 187 ? 38.951 -14.431 -41.521 1.00 91.12 187 ILE A O 1
ATOM 1452 N N . SER A 1 188 ? 40.800 -14.756 -42.757 1.00 93.56 188 SER A N 1
ATOM 1453 C CA . SER A 1 188 ? 41.375 -15.794 -41.890 1.00 93.56 188 SER A CA 1
ATOM 1454 C C . SER A 1 188 ? 41.825 -15.221 -40.545 1.00 93.56 188 SER A C 1
ATOM 1456 O O . SER A 1 188 ? 41.514 -15.808 -39.511 1.00 93.56 188 SER A O 1
ATOM 1458 N N . ASP A 1 189 ? 42.456 -14.046 -40.546 1.00 95.38 189 ASP A N 1
ATOM 1459 C CA . ASP A 1 189 ? 42.873 -13.342 -39.330 1.00 95.38 189 ASP A CA 1
ATOM 1460 C C . ASP A 1 189 ? 41.655 -12.934 -38.487 1.00 95.38 189 ASP A C 1
ATOM 1462 O O . ASP A 1 189 ? 41.624 -13.166 -37.279 1.00 95.38 189 ASP A O 1
ATOM 1466 N N . PHE A 1 190 ? 40.603 -12.397 -39.119 1.00 95.19 190 PHE A N 1
ATOM 1467 C CA . PHE A 1 190 ? 39.343 -12.096 -38.434 1.00 95.19 190 PHE A CA 1
ATOM 1468 C C . PHE A 1 190 ? 38.685 -13.350 -37.868 1.00 95.19 190 PHE A C 1
ATOM 1470 O O . PHE A 1 190 ? 38.184 -13.322 -36.746 1.00 95.19 190 PHE A O 1
ATOM 1477 N N . HIS A 1 191 ? 38.693 -14.454 -38.615 1.00 94.06 191 HIS A N 1
ATOM 1478 C CA . HIS A 1 191 ? 38.167 -15.719 -38.124 1.00 94.06 191 HIS A CA 1
ATOM 1479 C C . HIS A 1 191 ? 38.935 -16.196 -36.885 1.00 94.06 191 HIS A C 1
ATOM 1481 O O . HIS A 1 191 ? 38.308 -16.568 -35.898 1.00 94.06 191 HIS A O 1
ATOM 1487 N N . GLN A 1 192 ? 40.268 -16.112 -36.887 1.00 94.31 192 GLN A N 1
ATOM 1488 C CA . GLN A 1 192 ? 41.088 -16.443 -35.718 1.00 94.31 192 GLN A CA 1
ATOM 1489 C C . GLN A 1 192 ? 40.825 -15.518 -34.527 1.00 94.31 192 GLN A C 1
ATOM 1491 O O . GLN A 1 192 ? 40.727 -16.008 -33.407 1.00 94.31 192 GLN A O 1
ATOM 1496 N N . LEU A 1 193 ? 40.649 -14.215 -34.753 1.00 95.12 193 LEU A N 1
ATOM 1497 C CA . LEU A 1 193 ? 40.272 -13.253 -33.711 1.00 95.12 193 LEU A CA 1
ATOM 1498 C C . LEU A 1 193 ? 38.914 -13.584 -33.086 1.00 95.12 193 LEU A C 1
ATOM 1500 O O . LEU A 1 193 ? 38.783 -13.574 -31.866 1.00 95.12 193 LEU A O 1
ATOM 1504 N N . VAL A 1 194 ? 37.916 -13.913 -33.909 1.00 93.00 194 VAL A N 1
ATOM 1505 C CA . VAL A 1 194 ? 36.584 -14.311 -33.433 1.00 93.00 194 VAL A CA 1
ATOM 1506 C C . VAL A 1 194 ? 36.655 -15.627 -32.661 1.00 93.00 194 VAL A C 1
ATOM 1508 O O . VAL A 1 194 ? 36.055 -15.729 -31.598 1.00 93.00 194 VAL A O 1
ATOM 1511 N N . VAL A 1 195 ? 37.407 -16.619 -33.147 1.00 93.31 195 VAL A N 1
ATOM 1512 C CA . VAL A 1 195 ? 37.585 -17.900 -32.444 1.00 93.31 195 VAL A CA 1
ATOM 1513 C C . VAL A 1 195 ? 38.298 -17.703 -31.106 1.00 93.31 195 VAL A C 1
ATOM 1515 O O . VAL A 1 195 ? 37.837 -18.235 -30.102 1.00 93.31 195 VAL A O 1
ATOM 1518 N N . ALA A 1 196 ? 39.366 -16.904 -31.063 1.00 92.94 196 ALA A N 1
ATOM 1519 C CA . ALA A 1 196 ? 40.072 -16.591 -29.823 1.00 92.94 196 ALA A CA 1
ATOM 1520 C C . ALA A 1 196 ? 39.173 -15.836 -28.832 1.00 92.94 196 ALA A C 1
ATOM 1522 O O . ALA A 1 196 ? 39.156 -16.157 -27.648 1.00 92.94 196 ALA A O 1
ATOM 1523 N N . PHE A 1 197 ? 38.377 -14.875 -29.313 1.00 91.12 197 PHE A N 1
ATOM 1524 C CA . PHE A 1 197 ? 37.393 -14.177 -28.487 1.00 91.12 197 PHE A CA 1
ATOM 1525 C C . PHE A 1 197 ? 36.337 -15.131 -27.923 1.00 91.12 197 PHE A C 1
ATOM 1527 O O . PHE A 1 197 ? 36.023 -15.042 -26.743 1.00 91.12 197 PHE A O 1
ATOM 1534 N N . LEU A 1 198 ? 35.803 -16.044 -28.738 1.00 89.00 198 LEU A N 1
ATOM 1535 C CA . LEU A 1 198 ? 34.823 -17.034 -28.286 1.00 89.00 198 LEU A CA 1
ATOM 1536 C C . LEU A 1 198 ? 35.416 -17.989 -27.245 1.00 89.00 198 LEU A C 1
ATOM 1538 O O . LEU A 1 198 ? 34.742 -18.294 -26.274 1.00 89.00 198 LEU A O 1
ATOM 1542 N N . GLN A 1 199 ? 36.678 -18.395 -27.394 1.00 87.94 199 GLN A N 1
ATOM 1543 C CA . GLN A 1 199 ? 37.368 -19.212 -26.391 1.00 87.94 199 GLN A CA 1
ATOM 1544 C C . GLN A 1 199 ? 37.536 -18.468 -25.063 1.00 87.94 199 GLN A C 1
ATOM 1546 O O . GLN A 1 199 ? 37.163 -18.992 -24.024 1.00 87.94 199 GLN A O 1
ATOM 1551 N N . VAL A 1 200 ? 38.002 -17.214 -25.090 1.00 87.75 200 VAL A N 1
ATOM 1552 C CA . VAL A 1 200 ? 38.083 -16.377 -23.877 1.00 87.75 200 VAL A CA 1
ATOM 1553 C C . VAL A 1 200 ? 36.692 -16.128 -23.287 1.00 87.75 200 VAL A C 1
ATOM 1555 O O . VAL A 1 200 ? 36.522 -16.082 -22.070 1.00 87.75 200 VAL A O 1
ATOM 1558 N N . TYR A 1 201 ? 35.674 -15.987 -24.138 1.00 82.19 201 TYR A N 1
ATOM 1559 C CA . TYR A 1 201 ? 34.300 -15.875 -23.683 1.00 82.19 201 TYR A CA 1
ATOM 1560 C C . TYR A 1 201 ? 33.856 -17.138 -22.948 1.00 82.19 201 TYR A C 1
ATOM 1562 O O . TYR A 1 201 ? 33.386 -17.023 -21.826 1.00 82.19 201 TYR A O 1
ATOM 1570 N N . ASP A 1 202 ? 34.034 -18.319 -23.530 1.00 82.00 202 ASP A N 1
ATOM 1571 C CA . ASP A 1 202 ? 33.607 -19.582 -22.928 1.00 82.00 202 ASP A CA 1
ATOM 1572 C C . ASP A 1 202 ? 34.409 -19.928 -21.658 1.00 82.00 202 ASP A C 1
ATOM 1574 O O . ASP A 1 202 ? 33.819 -20.401 -20.685 1.00 82.00 202 ASP A O 1
ATOM 1578 N N . ASP A 1 203 ? 35.715 -19.641 -21.636 1.00 79.19 203 ASP A N 1
ATOM 1579 C CA . ASP A 1 203 ? 36.622 -20.016 -20.544 1.00 79.19 203 ASP A CA 1
ATOM 1580 C C . ASP A 1 203 ? 36.641 -19.006 -19.377 1.00 79.19 203 ASP A C 1
ATOM 1582 O O . ASP A 1 203 ? 36.805 -19.407 -18.225 1.00 79.19 203 ASP A O 1
ATOM 1586 N N . GLU A 1 204 ? 36.482 -17.699 -19.640 1.00 76.25 204 GLU A N 1
ATOM 1587 C CA . GLU A 1 204 ? 36.675 -16.646 -18.622 1.00 76.25 204 GLU A CA 1
ATOM 1588 C C . GLU A 1 204 ? 35.432 -15.773 -18.377 1.00 76.25 204 GLU A C 1
ATOM 1590 O O . GLU A 1 204 ? 35.162 -15.368 -17.243 1.00 76.25 204 GLU A O 1
ATOM 1595 N N . LEU A 1 205 ? 34.652 -15.455 -19.417 1.00 69.38 205 LEU A N 1
ATOM 1596 C CA . LEU A 1 205 ? 33.533 -14.497 -19.314 1.00 69.38 205 LEU A CA 1
ATOM 1597 C C . LEU A 1 205 ? 32.157 -15.174 -19.221 1.00 69.38 205 LEU A C 1
ATOM 1599 O O . LEU A 1 205 ? 31.193 -14.558 -18.759 1.00 69.38 205 LEU A O 1
ATOM 1603 N N . GLY A 1 206 ? 32.052 -16.440 -19.617 1.00 69.50 206 GLY A N 1
ATOM 1604 C CA . GLY A 1 206 ? 30.808 -17.195 -19.712 1.00 69.50 206 GLY A CA 1
ATOM 1605 C C . GLY A 1 206 ? 30.158 -17.376 -18.347 1.00 69.50 206 GLY A C 1
ATOM 1606 O O . GLY A 1 206 ? 28.951 -17.178 -18.204 1.00 69.50 206 GLY A O 1
ATOM 1607 N N . GLU A 1 207 ? 30.962 -17.623 -17.309 1.00 67.19 207 GLU A N 1
ATOM 1608 C CA . GLU A 1 207 ? 30.492 -17.685 -15.919 1.00 67.19 207 GLU A CA 1
ATOM 1609 C C . GLU A 1 207 ? 29.936 -16.340 -15.422 1.00 67.19 207 GLU A C 1
ATOM 1611 O O . GLU A 1 207 ? 28.986 -16.303 -14.634 1.00 67.19 207 GLU A O 1
ATOM 1616 N N . CYS A 1 208 ? 30.480 -15.217 -15.905 1.00 62.97 208 CYS A N 1
ATOM 1617 C CA . CYS A 1 208 ? 29.987 -13.881 -15.564 1.00 62.97 208 CYS A CA 1
ATOM 1618 C C . CYS A 1 208 ? 28.636 -13.592 -16.231 1.00 62.97 208 CYS A C 1
ATOM 1620 O O . CYS A 1 208 ? 27.763 -12.981 -15.611 1.00 62.97 208 CYS A O 1
ATOM 1622 N N . CYS A 1 209 ? 28.447 -14.058 -17.469 1.00 63.00 209 CYS A N 1
ATOM 1623 C CA . CYS A 1 209 ? 27.210 -13.889 -18.232 1.00 63.00 209 CYS A CA 1
ATOM 1624 C C . CYS A 1 209 ? 26.096 -14.870 -17.828 1.00 63.00 209 CYS A C 1
ATOM 1626 O O . CYS A 1 209 ? 24.924 -14.546 -18.004 1.00 63.00 209 CYS A O 1
ATOM 1628 N N . GLN A 1 210 ? 26.431 -16.037 -17.265 1.00 63.09 210 GLN A N 1
ATOM 1629 C CA . GLN A 1 210 ? 25.462 -17.042 -16.805 1.00 63.09 210 GLN A CA 1
ATOM 1630 C C . GLN A 1 210 ? 25.028 -16.882 -15.344 1.00 63.09 210 GLN A C 1
ATOM 1632 O O . GLN A 1 210 ? 24.290 -17.729 -14.833 1.00 63.09 210 GLN A O 1
ATOM 1637 N N . ARG A 1 211 ? 25.434 -15.809 -14.648 1.00 61.00 211 ARG A N 1
ATOM 1638 C CA . ARG A 1 211 ? 24.908 -15.546 -13.304 1.00 61.00 211 ARG A CA 1
ATOM 1639 C C . ARG A 1 211 ? 23.381 -15.457 -13.377 1.00 61.00 211 ARG A C 1
ATOM 1641 O O . ARG A 1 211 ? 22.876 -14.542 -14.032 1.00 61.00 211 ARG A O 1
ATOM 1648 N N . PRO A 1 212 ? 22.631 -16.352 -12.699 1.00 59.22 212 PRO A N 1
ATOM 1649 C CA . PRO A 1 212 ? 21.205 -16.140 -12.542 1.00 59.22 212 PRO A CA 1
ATOM 1650 C C . PRO A 1 212 ? 21.043 -14.761 -11.908 1.00 59.22 212 PRO A C 1
ATOM 1652 O O . PRO A 1 212 ? 21.722 -14.448 -10.924 1.00 59.22 212 PRO A O 1
ATOM 1655 N N . GLY A 1 213 ? 20.216 -13.912 -12.528 1.00 58.00 213 GLY A N 1
ATOM 1656 C CA . GLY A 1 213 ? 19.964 -12.565 -12.026 1.00 58.00 213 GLY A CA 1
ATOM 1657 C C . GLY A 1 213 ? 19.659 -12.611 -10.525 1.00 58.00 213 GLY A C 1
ATOM 1658 O O . GLY A 1 213 ? 19.127 -13.623 -10.051 1.00 58.00 213 GLY A O 1
ATOM 1659 N N . PRO A 1 214 ? 20.017 -11.566 -9.753 1.00 58.25 214 PRO A N 1
ATOM 1660 C CA . PRO A 1 214 ? 19.775 -11.557 -8.317 1.00 58.25 214 PRO A CA 1
ATOM 1661 C C . PRO A 1 214 ? 18.323 -11.953 -8.070 1.00 58.25 214 PRO A C 1
ATOM 1663 O O . PRO A 1 214 ? 17.416 -11.387 -8.679 1.00 58.25 214 PRO A O 1
ATOM 1666 N N . TYR A 1 215 ? 18.118 -12.982 -7.247 1.00 52.97 215 TYR A N 1
ATOM 1667 C CA . TYR A 1 215 ? 16.804 -13.566 -7.012 1.00 52.97 215 TYR A CA 1
ATOM 1668 C C . TYR A 1 215 ? 15.902 -12.519 -6.349 1.00 52.97 215 TYR A C 1
ATOM 1670 O O . TYR A 1 215 ? 15.887 -12.354 -5.128 1.00 52.97 215 TYR A O 1
ATOM 1678 N N . LEU A 1 216 ? 15.168 -11.767 -7.166 1.00 52.09 216 LEU A N 1
ATOM 1679 C CA . LEU A 1 216 ? 14.156 -10.822 -6.725 1.00 52.09 216 LEU A CA 1
ATOM 1680 C C . LEU A 1 216 ? 12.916 -11.639 -6.368 1.00 52.09 216 LEU A C 1
ATOM 1682 O O . LEU A 1 216 ? 12.005 -11.802 -7.176 1.00 52.09 216 LEU A O 1
ATOM 1686 N N . HIS A 1 217 ? 12.903 -12.206 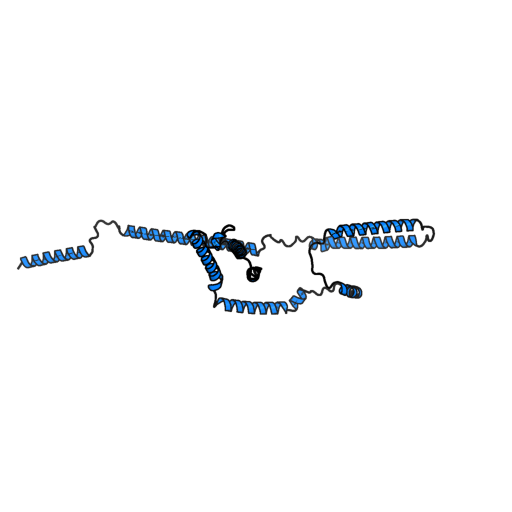-5.158 1.00 57.28 217 HIS A N 1
ATOM 1687 C CA . HIS A 1 217 ? 11.696 -12.817 -4.610 1.00 57.28 217 HIS A CA 1
ATOM 1688 C C . HIS A 1 217 ? 10.541 -11.797 -4.740 1.00 57.28 217 HIS A C 1
ATOM 1690 O O . HIS A 1 217 ? 10.726 -10.641 -4.342 1.00 57.28 217 HIS A O 1
ATOM 1696 N N . PRO A 1 218 ? 9.361 -12.178 -5.275 1.00 60.66 218 PRO A N 1
ATOM 1697 C CA . PRO A 1 218 ? 8.273 -11.247 -5.622 1.00 60.66 218 PRO A CA 1
ATOM 1698 C C . PRO A 1 218 ? 7.770 -10.409 -4.436 1.00 60.66 218 PRO A C 1
ATOM 1700 O O . PRO A 1 218 ? 7.143 -9.365 -4.599 1.00 60.66 218 PRO A O 1
ATOM 1703 N N . CYS A 1 219 ? 8.094 -10.839 -3.223 1.00 61.88 219 CYS A N 1
ATOM 1704 C CA . CYS A 1 219 ? 8.032 -10.044 -2.011 1.00 61.88 219 CYS A CA 1
ATOM 1705 C C . CYS A 1 219 ? 9.451 -9.950 -1.442 1.00 61.88 219 CYS A C 1
ATOM 1707 O O . CYS A 1 219 ? 9.944 -10.934 -0.897 1.00 61.88 219 CYS A O 1
ATOM 1709 N N . GLY A 1 220 ? 10.126 -8.811 -1.605 1.00 72.12 220 GLY A N 1
ATOM 1710 C CA . GLY A 1 220 ? 11.505 -8.637 -1.138 1.00 72.12 220 GLY A CA 1
ATOM 1711 C C . GLY A 1 220 ? 11.686 -8.921 0.367 1.00 72.12 220 GLY A C 1
ATOM 1712 O O . GLY A 1 220 ? 10.700 -9.002 1.105 1.00 72.12 220 GLY A O 1
ATOM 1713 N N . PRO A 1 221 ? 12.934 -9.015 0.863 1.00 75.56 221 PRO A N 1
ATOM 1714 C CA . PRO A 1 221 ? 13.246 -9.385 2.254 1.00 75.56 221 PRO A CA 1
ATOM 1715 C C . PRO A 1 221 ? 12.525 -8.519 3.301 1.00 75.56 221 PRO A C 1
ATOM 1717 O O . PRO A 1 221 ? 12.173 -8.994 4.378 1.00 75.56 221 PRO A O 1
ATOM 1720 N N . ILE A 1 222 ? 12.217 -7.267 2.956 1.00 76.50 222 ILE A N 1
ATOM 1721 C CA . ILE A 1 222 ? 11.425 -6.349 3.781 1.00 76.50 222 ILE A CA 1
ATOM 1722 C C . ILE A 1 222 ? 9.990 -6.863 3.978 1.00 76.50 222 ILE A C 1
ATOM 1724 O O . ILE A 1 222 ? 9.477 -6.833 5.091 1.00 76.50 222 ILE A O 1
ATOM 1728 N N . VAL A 1 223 ? 9.336 -7.362 2.927 1.00 74.81 223 VAL A N 1
ATOM 1729 C CA . VAL A 1 223 ? 7.953 -7.862 3.001 1.00 74.81 223 VAL A CA 1
ATOM 1730 C C . VAL A 1 223 ? 7.888 -9.151 3.820 1.00 74.81 223 VAL A C 1
ATOM 1732 O O . VAL A 1 223 ? 6.971 -9.318 4.621 1.00 74.81 223 VAL A O 1
ATOM 1735 N N . GLN A 1 224 ? 8.890 -10.025 3.693 1.00 78.69 224 GLN A N 1
ATOM 1736 C CA . GLN A 1 224 ? 9.010 -11.215 4.537 1.00 78.69 224 GLN A CA 1
ATOM 1737 C C . GLN A 1 224 ? 9.215 -10.844 6.012 1.00 78.69 224 GLN A C 1
ATOM 1739 O O . GLN A 1 224 ? 8.529 -11.388 6.878 1.00 78.69 224 GLN A O 1
ATOM 1744 N N . ALA A 1 225 ? 10.099 -9.884 6.301 1.00 81.75 225 ALA A N 1
ATOM 1745 C CA . ALA A 1 225 ? 10.335 -9.400 7.659 1.00 81.75 225 ALA A CA 1
ATOM 1746 C C . ALA A 1 225 ? 9.073 -8.764 8.268 1.00 81.75 225 ALA A C 1
ATOM 1748 O O . ALA A 1 225 ? 8.727 -9.037 9.419 1.00 81.75 225 ALA A O 1
ATOM 1749 N N . VAL A 1 226 ? 8.337 -7.969 7.484 1.00 85.50 226 VAL A N 1
ATOM 1750 C CA . VAL A 1 226 ? 7.056 -7.385 7.905 1.00 85.50 226 VAL A CA 1
ATOM 1751 C C . VAL A 1 226 ? 6.028 -8.482 8.168 1.00 85.50 226 VAL A C 1
ATOM 1753 O O . VAL A 1 226 ? 5.397 -8.469 9.220 1.00 85.50 226 VAL A O 1
ATOM 1756 N N . HIS A 1 227 ? 5.889 -9.463 7.273 1.00 85.56 227 HIS A N 1
ATOM 1757 C CA . HIS A 1 227 ? 4.953 -10.573 7.452 1.00 85.56 227 HIS A CA 1
ATOM 1758 C C . HIS A 1 227 ? 5.265 -11.396 8.711 1.00 85.56 227 HIS A C 1
ATOM 1760 O O . HIS A 1 227 ? 4.360 -11.696 9.491 1.00 85.56 227 HIS A O 1
ATOM 1766 N N . GLN A 1 228 ? 6.539 -11.707 8.961 1.00 90.06 228 GLN A N 1
ATOM 1767 C CA . GLN A 1 228 ? 6.971 -12.410 10.172 1.00 90.06 228 GLN A CA 1
ATOM 1768 C C . GLN A 1 228 ? 6.695 -11.591 11.437 1.00 90.06 228 GLN A C 1
ATOM 1770 O O . GLN A 1 228 ? 6.146 -12.117 12.405 1.00 90.06 228 GLN A O 1
ATOM 1775 N N . THR A 1 229 ? 6.997 -10.291 11.414 1.00 91.06 229 THR A N 1
ATOM 1776 C CA . THR A 1 229 ? 6.741 -9.389 12.548 1.00 91.06 229 THR A CA 1
ATOM 1777 C C . THR A 1 229 ? 5.245 -9.290 12.851 1.00 91.06 229 THR A C 1
ATOM 1779 O O . THR A 1 229 ? 4.829 -9.383 14.004 1.00 91.06 229 THR A O 1
ATOM 1782 N N . LEU A 1 230 ? 4.417 -9.165 11.813 1.00 93.25 230 LEU A N 1
ATOM 1783 C CA . LEU A 1 230 ? 2.965 -9.057 11.942 1.00 93.25 230 LEU A CA 1
ATOM 1784 C C . LEU A 1 230 ? 2.329 -10.376 12.410 1.00 93.25 230 LEU A C 1
ATOM 1786 O O . LEU A 1 230 ? 1.361 -10.367 13.174 1.00 93.25 230 LEU A O 1
ATOM 1790 N N . THR A 1 231 ? 2.908 -11.509 12.006 1.00 92.75 231 THR A N 1
ATOM 1791 C CA . THR A 1 231 ? 2.525 -12.845 12.484 1.00 92.75 231 THR A CA 1
ATOM 1792 C C . THR A 1 231 ? 2.864 -13.020 13.964 1.00 92.75 231 THR A C 1
ATOM 1794 O O . THR A 1 231 ? 2.009 -13.453 14.735 1.00 92.75 231 THR A O 1
ATOM 1797 N N . SER A 1 232 ? 4.067 -12.616 14.383 1.00 93.56 232 SER A N 1
ATOM 1798 C CA . SER A 1 232 ? 4.483 -12.631 15.792 1.00 93.56 232 SER A CA 1
ATOM 1799 C C . SER A 1 232 ? 3.586 -11.736 16.656 1.00 93.56 232 SER A C 1
ATOM 1801 O O . SER A 1 232 ? 3.087 -12.158 17.699 1.00 93.56 232 SER A O 1
ATOM 1803 N N . CYS A 1 233 ? 3.266 -10.531 16.173 1.00 92.94 233 CYS A N 1
ATOM 1804 C CA . CYS A 1 233 ? 2.365 -9.610 16.864 1.00 92.94 233 CYS A CA 1
ATOM 1805 C C . CYS A 1 233 ? 0.951 -10.199 17.035 1.00 92.94 233 CYS A C 1
ATOM 1807 O O . CYS A 1 233 ? 0.381 -10.129 18.123 1.00 92.94 233 CYS A O 1
ATOM 1809 N N . ASN A 1 234 ? 0.413 -10.864 16.006 1.00 93.81 234 ASN A N 1
ATOM 1810 C CA . ASN A 1 234 ? -0.870 -11.570 16.100 1.00 93.81 234 ASN A CA 1
ATOM 1811 C C . ASN A 1 234 ? -0.859 -12.706 17.133 1.00 93.81 234 ASN A C 1
ATOM 1813 O O . ASN A 1 234 ? -1.837 -12.890 17.858 1.00 93.81 234 ASN A O 1
ATOM 1817 N N . GLN A 1 235 ? 0.228 -13.476 17.210 1.00 95.00 235 GLN A N 1
ATOM 1818 C CA . GLN A 1 235 ? 0.366 -14.539 18.210 1.00 95.00 235 GLN A CA 1
ATOM 1819 C C . GLN A 1 235 ? 0.396 -13.968 19.630 1.00 95.00 235 GLN A C 1
ATOM 1821 O O . GLN A 1 235 ? -0.272 -14.499 20.516 1.00 95.00 235 GLN A O 1
ATOM 1826 N N . LEU A 1 236 ? 1.110 -12.858 19.830 1.00 95.69 236 LEU A N 1
ATOM 1827 C CA . LEU A 1 236 ? 1.202 -12.192 21.125 1.00 95.69 236 LEU A CA 1
ATOM 1828 C C . LEU A 1 236 ? -0.150 -11.616 21.561 1.00 95.69 236 LEU A C 1
ATOM 1830 O O . LEU A 1 236 ? -0.556 -11.809 22.702 1.00 95.69 236 LEU A O 1
ATOM 1834 N N . LEU A 1 237 ? -0.890 -10.991 20.638 1.00 95.00 237 LEU A N 1
ATOM 1835 C CA . LEU A 1 237 ? -2.254 -10.522 20.895 1.00 95.00 237 LEU A CA 1
ATOM 1836 C C . LEU A 1 237 ? -3.180 -11.672 21.294 1.00 95.00 237 LEU A C 1
ATOM 1838 O O . LEU A 1 237 ? -3.902 -11.550 22.277 1.00 95.00 237 LEU A O 1
ATOM 1842 N N . ARG A 1 238 ? -3.111 -12.814 20.598 1.00 95.25 238 ARG A N 1
ATOM 1843 C CA . ARG A 1 238 ? -3.898 -14.003 20.952 1.00 95.25 238 ARG A CA 1
ATOM 1844 C C . ARG A 1 238 ? -3.563 -14.521 22.354 1.00 95.25 238 ARG A C 1
ATOM 1846 O O . ARG A 1 238 ? -4.475 -14.890 23.087 1.00 95.25 238 ARG A O 1
ATOM 1853 N N . ALA A 1 239 ? -2.285 -14.520 22.734 1.00 95.31 239 ALA A N 1
ATOM 1854 C CA . ALA A 1 239 ? -1.864 -14.896 24.081 1.00 95.31 239 ALA A CA 1
ATOM 1855 C C . ALA A 1 239 ? -2.399 -13.914 25.139 1.00 95.31 239 ALA A C 1
ATOM 1857 O O . ALA A 1 239 ? -2.901 -14.344 26.173 1.00 95.31 239 ALA A O 1
ATOM 1858 N N . VAL A 1 240 ? -2.362 -12.605 24.866 1.00 94.69 240 VAL A N 1
ATOM 1859 C CA . VAL A 1 240 ? -2.931 -11.582 25.759 1.00 94.69 240 VAL A CA 1
ATOM 1860 C C . VAL A 1 240 ? -4.439 -11.769 25.924 1.00 94.69 240 VAL A C 1
ATOM 1862 O O . VAL A 1 240 ? -4.930 -11.695 27.047 1.00 94.69 240 VAL A O 1
ATOM 1865 N N . THR A 1 241 ? -5.170 -12.062 24.844 1.00 94.75 241 THR A N 1
ATOM 1866 C CA . THR A 1 241 ? -6.606 -12.367 24.925 1.00 94.75 241 THR A CA 1
ATOM 1867 C C . THR A 1 241 ? -6.861 -13.598 25.793 1.00 94.75 241 THR A C 1
ATOM 1869 O O . THR A 1 241 ? -7.662 -13.523 26.715 1.00 94.75 241 THR A O 1
ATOM 1872 N N . GLN A 1 242 ? -6.110 -14.687 25.598 1.00 95.44 242 GLN A N 1
ATOM 1873 C CA . GLN A 1 242 ? -6.247 -15.891 26.427 1.00 95.44 242 GLN A CA 1
ATOM 1874 C C . GLN A 1 242 ? -5.971 -15.633 27.914 1.00 95.44 242 GLN A C 1
ATOM 1876 O O . GLN A 1 242 ? -6.678 -16.167 28.766 1.00 95.44 242 GLN A O 1
ATOM 1881 N N . VAL A 1 243 ? -4.967 -14.810 28.241 1.00 95.56 243 VAL A N 1
ATOM 1882 C CA . VAL A 1 243 ? -4.666 -14.409 29.628 1.00 95.56 243 VAL A CA 1
ATOM 1883 C C . VAL A 1 243 ? -5.787 -13.544 30.208 1.00 95.56 243 VAL A C 1
ATOM 1885 O O . VAL A 1 243 ? -6.142 -13.697 31.376 1.00 95.56 243 VAL A O 1
ATOM 1888 N N . ALA A 1 244 ? -6.359 -12.641 29.412 1.00 94.31 244 ALA A N 1
ATOM 1889 C CA . ALA A 1 244 ? -7.486 -11.822 29.842 1.00 94.31 244 ALA A CA 1
ATOM 1890 C C . ALA A 1 244 ? -8.730 -12.679 30.127 1.00 94.31 244 ALA A C 1
ATOM 1892 O O . ALA A 1 244 ? -9.358 -12.498 31.170 1.00 94.31 244 ALA A O 1
ATOM 1893 N N . ASP A 1 245 ? -9.030 -13.645 29.258 1.00 94.25 245 ASP A N 1
ATOM 1894 C CA . ASP A 1 245 ? -10.158 -14.566 29.418 1.00 94.25 245 ASP A CA 1
ATOM 1895 C C . ASP A 1 245 ? -9.975 -15.457 30.656 1.00 94.25 245 ASP A C 1
ATOM 1897 O O . ASP A 1 245 ? -10.852 -15.511 31.517 1.00 94.25 245 ASP A O 1
ATOM 1901 N N . THR A 1 246 ? -8.796 -16.068 30.825 1.00 94.81 246 THR A N 1
ATOM 1902 C CA . THR A 1 246 ? -8.493 -16.871 32.028 1.00 94.81 246 THR A CA 1
ATOM 1903 C C . THR A 1 246 ? -8.507 -16.040 33.310 1.00 94.81 246 THR A C 1
ATOM 1905 O O . THR A 1 246 ? -8.943 -16.527 34.352 1.00 94.81 246 THR A O 1
ATOM 1908 N N . SER A 1 247 ? -8.075 -14.778 33.262 1.00 91.94 247 SER A N 1
ATOM 1909 C CA . SER A 1 247 ? -8.192 -13.853 34.395 1.00 91.94 247 SER A CA 1
ATOM 1910 C C . SER A 1 247 ? -9.656 -13.562 34.736 1.00 91.94 247 SER A C 1
ATOM 1912 O O . SER A 1 247 ? -10.041 -13.616 35.905 1.00 91.94 247 SER A O 1
ATOM 1914 N N . ALA A 1 248 ? -10.496 -13.312 33.729 1.00 93.19 248 ALA A N 1
ATOM 1915 C CA . ALA A 1 248 ? -11.925 -13.093 33.926 1.00 93.19 248 ALA A CA 1
ATOM 1916 C C . ALA A 1 248 ? -12.614 -14.331 34.524 1.00 93.19 248 ALA A C 1
ATOM 1918 O O . ALA A 1 248 ? -13.367 -14.197 35.492 1.00 93.19 248 ALA A O 1
ATOM 1919 N N . GLU A 1 249 ? -12.299 -15.529 34.022 1.00 93.44 249 GLU A N 1
ATOM 1920 C CA . GLU A 1 249 ? -12.776 -16.800 34.577 1.00 93.44 249 GLU A CA 1
ATOM 1921 C C . GLU A 1 249 ? -12.310 -16.995 36.024 1.00 93.44 249 GLU A C 1
ATOM 1923 O O . GLU A 1 249 ? -13.117 -17.330 36.890 1.00 93.44 249 GLU A O 1
ATOM 1928 N N . ALA A 1 250 ? -11.038 -16.720 36.330 1.00 92.19 250 ALA A N 1
ATOM 1929 C CA . ALA A 1 250 ? -10.510 -16.813 37.688 1.00 92.19 250 ALA A CA 1
ATOM 1930 C C . ALA A 1 250 ? -11.217 -15.839 38.645 1.00 92.19 250 ALA A C 1
ATOM 1932 O O . ALA A 1 250 ? -11.603 -16.226 39.749 1.00 92.19 250 ALA A O 1
ATOM 1933 N N . VAL A 1 251 ? -11.454 -14.593 38.221 1.00 92.06 251 VAL A N 1
ATOM 1934 C CA . VAL A 1 251 ? -12.219 -13.605 39.000 1.00 92.06 251 VAL A CA 1
ATOM 1935 C C . VAL A 1 251 ? -13.662 -14.068 39.207 1.00 92.06 251 VAL A C 1
ATOM 1937 O O . VAL A 1 251 ? -14.209 -13.898 40.299 1.00 92.06 251 VAL A O 1
ATOM 1940 N N . GLN A 1 252 ? -14.286 -14.670 38.195 1.00 90.50 252 GLN A N 1
ATOM 1941 C CA . GLN A 1 252 ? -15.640 -15.202 38.303 1.00 90.50 252 GLN A CA 1
ATOM 1942 C C . GLN A 1 252 ? -15.709 -16.406 39.248 1.00 90.50 252 GLN A C 1
ATOM 1944 O O . GLN A 1 252 ? -16.604 -16.448 40.089 1.00 90.50 252 GLN A O 1
ATOM 1949 N N . MET A 1 253 ? -14.743 -17.325 39.186 1.00 88.75 253 MET A N 1
ATOM 1950 C CA . MET A 1 253 ? -14.632 -18.436 40.134 1.00 88.75 253 MET A CA 1
ATOM 1951 C C . MET A 1 253 ? -14.415 -17.943 41.568 1.00 88.75 253 MET A C 1
ATOM 1953 O O . MET A 1 253 ? -15.010 -18.486 42.493 1.00 88.75 253 MET A O 1
ATOM 1957 N N . VAL A 1 254 ? -13.615 -16.889 41.774 1.00 86.56 254 VAL A N 1
ATOM 1958 C CA . VAL A 1 254 ? -13.434 -16.272 43.101 1.00 86.56 254 VAL A CA 1
ATOM 1959 C C . VAL A 1 254 ? -14.732 -15.645 43.606 1.00 86.56 254 VAL A C 1
ATOM 1961 O O . VAL A 1 254 ? -15.047 -15.796 44.784 1.00 86.56 254 VAL A O 1
ATOM 1964 N N . LYS A 1 255 ? -15.506 -14.976 42.742 1.00 83.88 255 LYS A N 1
ATOM 1965 C CA . LYS A 1 255 ? -16.825 -14.435 43.111 1.00 83.88 255 LYS A CA 1
ATOM 1966 C C . LYS A 1 255 ? -17.815 -15.543 43.464 1.00 83.88 255 LYS A C 1
ATOM 1968 O O . LYS A 1 255 ? -18.423 -15.471 44.522 1.00 83.88 255 LYS A O 1
ATOM 1973 N N . GLN A 1 256 ? -17.901 -16.594 42.647 1.00 82.88 256 GLN A N 1
ATOM 1974 C CA . GLN A 1 256 ? -18.735 -17.767 42.935 1.00 82.88 256 GLN A CA 1
ATOM 1975 C C . GLN A 1 256 ? -18.320 -18.442 44.247 1.00 82.88 256 GLN A C 1
ATOM 1977 O O . GLN A 1 256 ? -19.173 -18.730 45.076 1.00 82.88 256 GLN A O 1
ATOM 1982 N N . GLN A 1 257 ? -17.017 -18.603 44.501 1.00 71.00 257 GLN A N 1
ATOM 1983 C CA . GLN A 1 257 ? -16.534 -19.107 45.786 1.00 71.00 257 GLN A CA 1
ATOM 1984 C C . GLN A 1 257 ? -16.781 -18.150 46.952 1.00 71.00 257 GLN A C 1
ATOM 1986 O O . GLN A 1 257 ? -16.889 -18.622 48.076 1.00 71.00 257 GLN A O 1
ATOM 1991 N N . GLN A 1 258 ? -16.839 -16.832 46.750 1.00 64.12 258 GLN A N 1
ATOM 1992 C CA . GLN A 1 258 ? -17.248 -15.895 47.801 1.00 64.12 258 GLN A CA 1
ATOM 1993 C C . GLN A 1 258 ? -18.736 -16.045 48.119 1.00 64.12 258 GLN A C 1
ATOM 1995 O O . GLN A 1 258 ? -19.082 -16.133 49.295 1.00 64.12 258 GLN A O 1
ATOM 2000 N N . ASP A 1 259 ? -19.580 -16.147 47.094 1.00 60.69 259 ASP A N 1
ATOM 2001 C CA . ASP A 1 259 ? -21.016 -16.390 47.247 1.00 60.69 259 ASP A CA 1
ATOM 2002 C C . ASP A 1 259 ? -21.286 -17.764 47.901 1.00 60.69 259 ASP A C 1
ATOM 2004 O O . ASP A 1 259 ? -22.162 -17.882 48.757 1.00 60.69 259 ASP A O 1
ATOM 2008 N N . GLU A 1 260 ? -20.472 -18.786 47.602 1.00 56.56 260 GLU A N 1
ATOM 2009 C CA . GLU A 1 260 ? -20.537 -20.118 48.224 1.00 56.56 260 GLU A CA 1
ATOM 2010 C C . GLU A 1 260 ? -19.874 -20.189 49.617 1.00 56.56 260 GLU A C 1
ATOM 2012 O O . GLU A 1 260 ? -20.402 -20.854 50.508 1.00 56.56 260 GLU A O 1
ATOM 2017 N N . ARG A 1 261 ? -18.765 -19.473 49.881 1.00 46.84 261 ARG A N 1
ATOM 2018 C CA . ARG A 1 261 ? -18.112 -19.400 51.213 1.00 46.84 261 ARG A CA 1
ATOM 2019 C C . ARG A 1 261 ? -18.948 -18.654 52.250 1.00 46.84 261 ARG A C 1
ATOM 2021 O O . ARG A 1 261 ? -18.671 -18.787 53.442 1.00 46.84 261 ARG A O 1
ATOM 2028 N N . ILE A 1 262 ? -19.967 -17.897 51.843 1.00 49.19 262 ILE A N 1
ATOM 2029 C CA . ILE A 1 262 ? -20.968 -17.362 52.779 1.00 49.19 262 ILE A CA 1
ATOM 2030 C C . ILE A 1 262 ? -21.843 -18.501 53.351 1.00 49.19 262 ILE A C 1
ATOM 2032 O O . ILE A 1 262 ? -22.424 -18.351 54.423 1.00 49.19 262 ILE A O 1
ATOM 2036 N N . CYS A 1 263 ? -21.837 -19.688 52.734 1.00 46.59 263 CYS A N 1
ATOM 2037 C CA . CYS A 1 263 ? -22.385 -20.929 53.279 1.00 46.59 263 CYS A CA 1
ATOM 2038 C C . CYS A 1 263 ? -21.278 -21.930 53.659 1.00 46.59 263 CYS A C 1
ATOM 2040 O O . CYS A 1 263 ? -21.251 -23.059 53.170 1.00 46.59 263 CYS A O 1
ATOM 2042 N N . TRP A 1 264 ? -20.389 -21.580 54.596 1.00 43.91 264 TRP A N 1
ATOM 2043 C CA . TRP A 1 264 ? -19.697 -22.633 55.349 1.00 43.91 264 TRP A CA 1
ATOM 2044 C C . TRP A 1 264 ? -20.710 -23.338 56.255 1.00 43.91 264 TRP A C 1
ATOM 2046 O O . TRP A 1 264 ? -21.005 -22.910 57.370 1.00 43.91 264 TRP A O 1
ATOM 2056 N N . GLY A 1 265 ? -21.270 -24.423 55.724 1.00 42.62 265 GLY A N 1
ATOM 2057 C CA . GLY A 1 265 ? -22.084 -25.380 56.451 1.00 42.62 265 GLY A CA 1
ATOM 2058 C C . GLY A 1 265 ? -21.304 -25.968 57.624 1.00 42.62 265 GLY A C 1
ATOM 2059 O O . GLY A 1 265 ? -20.327 -26.690 57.444 1.00 42.62 265 GLY A O 1
ATOM 2060 N N . GLY A 1 266 ? -21.770 -25.643 58.827 1.00 41.09 266 GLY A N 1
ATOM 2061 C CA . GLY A 1 266 ? -21.258 -26.132 60.102 1.00 41.09 266 GLY A CA 1
ATOM 2062 C C . GLY A 1 266 ? -22.247 -25.864 61.237 1.00 41.09 266 GLY A C 1
ATOM 2063 O O . GLY A 1 266 ? -21.914 -25.199 62.207 1.00 41.09 266 GLY A O 1
ATOM 2064 N N . SER A 1 267 ? -23.482 -26.345 61.072 1.00 43.06 267 SER A N 1
ATOM 2065 C CA . SER A 1 267 ? -24.426 -26.719 62.139 1.00 43.06 267 SER A CA 1
ATOM 2066 C C . SER A 1 267 ? -24.674 -25.747 63.300 1.00 43.06 267 SER A C 1
ATOM 2068 O O . SER A 1 267 ? -24.851 -26.206 64.421 1.00 43.06 267 SER A O 1
ATOM 2070 N N . ASN A 1 268 ? -24.742 -24.438 63.072 1.00 55.53 268 ASN A N 1
ATOM 2071 C CA . ASN A 1 268 ? -25.475 -23.527 63.954 1.00 55.53 268 ASN A CA 1
ATOM 2072 C C . ASN A 1 268 ? -25.956 -22.335 63.125 1.00 55.53 268 ASN A C 1
ATOM 2074 O O . ASN A 1 268 ? -25.157 -21.800 62.352 1.00 55.53 268 ASN A O 1
ATOM 2078 N N . PRO A 1 269 ? -27.227 -21.903 63.243 1.00 52.53 269 PRO A N 1
ATOM 2079 C CA . PRO A 1 269 ? -27.629 -20.656 62.615 1.00 52.53 269 PRO A CA 1
ATOM 2080 C C . PRO A 1 269 ? -26.717 -19.572 63.191 1.00 52.53 269 PRO A C 1
ATOM 2082 O O . PRO A 1 269 ? -26.620 -19.449 64.414 1.00 52.53 269 PRO A O 1
ATOM 2085 N N . LEU A 1 270 ? -25.996 -18.849 62.325 1.00 57.09 270 LEU A N 1
ATOM 2086 C CA . LEU A 1 270 ? -25.220 -17.677 62.718 1.00 57.09 270 LEU A CA 1
ATOM 2087 C C . LEU A 1 270 ? -26.199 -16.667 63.324 1.00 57.09 270 LEU A C 1
ATOM 2089 O O . LEU A 1 270 ? -26.766 -15.819 62.640 1.00 57.09 270 LEU A O 1
ATOM 2093 N N . THR A 1 271 ? -26.433 -16.785 64.626 1.00 59.47 271 THR A N 1
ATOM 2094 C CA . THR A 1 271 ? -27.076 -15.752 65.417 1.00 59.47 271 THR A CA 1
ATOM 2095 C C . THR A 1 271 ? -26.177 -14.536 65.300 1.00 59.47 271 THR A C 1
ATOM 2097 O O . THR A 1 271 ? -25.003 -14.603 65.677 1.00 59.47 271 THR A O 1
ATOM 2100 N N . SER A 1 272 ? -26.709 -13.460 64.727 1.00 72.06 272 SER A N 1
ATOM 2101 C CA . SER A 1 272 ? -26.011 -12.184 64.618 1.00 72.06 272 SER A CA 1
ATOM 2102 C C . SER A 1 272 ? -25.443 -11.789 65.984 1.00 72.06 272 SER A C 1
ATOM 2104 O O . SER A 1 272 ? -26.032 -12.090 67.026 1.00 72.06 272 SER A O 1
ATOM 2106 N N . LEU A 1 273 ? -24.304 -11.090 65.991 1.00 68.31 273 LEU A N 1
ATOM 2107 C CA . LEU A 1 273 ? -23.730 -10.516 67.211 1.00 68.31 273 LEU A CA 1
ATOM 2108 C C . LEU A 1 273 ? -24.784 -9.720 67.997 1.00 68.31 273 LEU A C 1
ATOM 2110 O O . LEU A 1 273 ? -24.794 -9.771 69.223 1.00 68.31 273 LEU A O 1
ATOM 2114 N N . ALA A 1 274 ? -25.708 -9.061 67.291 1.00 72.12 274 ALA A N 1
ATOM 2115 C CA . ALA A 1 274 ? -26.847 -8.375 67.888 1.00 72.12 274 ALA A CA 1
ATOM 2116 C C . ALA A 1 274 ? -27.738 -9.336 68.689 1.00 72.12 274 ALA A C 1
ATOM 2118 O O . ALA A 1 274 ? -28.012 -9.088 69.855 1.00 72.12 274 ALA A O 1
ATOM 2119 N N . THR A 1 275 ? -28.097 -10.484 68.113 1.00 77.44 275 THR A N 1
ATOM 2120 C CA . THR A 1 275 ? -28.937 -11.492 68.771 1.00 77.44 275 THR A CA 1
ATOM 2121 C C . THR A 1 275 ? -28.249 -12.089 70.001 1.00 77.44 275 THR A C 1
ATOM 2123 O O . THR A 1 275 ? -28.903 -12.351 71.003 1.00 77.44 275 THR A O 1
ATOM 2126 N N . LYS A 1 276 ? -26.920 -12.268 69.966 1.00 81.50 276 LYS A N 1
ATOM 2127 C CA . LYS A 1 276 ? -26.148 -12.745 71.129 1.00 81.50 276 LYS A CA 1
ATOM 2128 C C . LYS A 1 276 ? -25.987 -11.688 72.221 1.00 81.50 276 LYS A C 1
ATOM 2130 O O . LYS A 1 276 ? -26.026 -12.035 73.399 1.00 81.50 276 LYS A O 1
ATOM 2135 N N . MET A 1 277 ? -25.834 -10.419 71.845 1.00 81.88 277 MET A N 1
ATOM 2136 C CA . MET A 1 277 ? -25.833 -9.286 72.779 1.00 81.88 277 MET A CA 1
ATOM 2137 C C . MET A 1 277 ? -27.190 -9.144 73.477 1.00 81.88 277 MET A C 1
ATOM 2139 O O . MET A 1 277 ? -27.244 -8.892 74.679 1.00 81.88 277 MET A O 1
ATOM 2143 N N . GLU A 1 278 ? -28.279 -9.364 72.749 1.00 84.25 278 GLU A N 1
ATOM 2144 C CA . GLU A 1 278 ? -29.642 -9.306 73.277 1.00 84.25 278 GLU A CA 1
ATOM 2145 C C . GLU A 1 278 ? -29.921 -10.477 74.232 1.00 84.25 278 GLU A C 1
ATOM 2147 O O . GLU A 1 278 ? -30.354 -10.256 75.360 1.00 84.25 278 GLU A O 1
ATOM 2152 N N . GLU A 1 279 ? -29.512 -11.697 73.864 1.00 85.06 279 GLU A N 1
ATOM 2153 C CA . GLU A 1 279 ? -29.603 -12.886 74.727 1.00 85.06 279 GLU A CA 1
ATOM 2154 C C . GLU A 1 279 ? -28.775 -12.733 76.024 1.00 85.06 279 GLU A C 1
ATOM 2156 O O . GLU A 1 279 ? -29.187 -13.176 77.099 1.00 85.06 279 GLU A O 1
ATOM 2161 N N . LEU A 1 280 ? -27.604 -12.088 75.947 1.00 87.62 280 LEU A N 1
ATOM 2162 C CA . LEU A 1 280 ? -26.772 -11.773 77.113 1.00 87.62 280 LEU A CA 1
ATOM 2163 C C . LEU A 1 280 ? -27.429 -10.713 78.004 1.00 87.62 280 LEU A C 1
ATOM 2165 O O . LEU A 1 280 ? -27.413 -10.841 79.228 1.00 87.62 280 LEU A O 1
ATOM 2169 N N . THR A 1 281 ? -28.025 -9.690 77.393 1.00 87.56 281 THR A N 1
ATOM 2170 C CA . THR A 1 281 ? -28.737 -8.622 78.103 1.00 87.56 281 THR A CA 1
ATOM 2171 C C . THR A 1 281 ? -29.941 -9.186 78.850 1.00 87.56 281 THR A C 1
ATOM 2173 O O . THR A 1 281 ? -30.156 -8.856 80.014 1.00 87.56 281 THR A O 1
ATOM 2176 N N . GLU A 1 282 ? -30.692 -10.086 78.220 1.00 87.38 282 GLU A N 1
ATOM 2177 C CA . GLU A 1 282 ? -31.859 -10.727 78.819 1.00 87.38 282 GLU A CA 1
ATOM 2178 C C . GLU A 1 282 ? -31.470 -11.673 79.963 1.00 87.38 282 GLU A C 1
ATOM 2180 O O . GLU A 1 282 ? -32.050 -11.597 81.046 1.00 87.38 282 GLU A O 1
ATOM 2185 N N . LYS A 1 283 ? -30.405 -12.473 79.801 1.00 88.38 283 LYS A N 1
ATOM 2186 C CA . LYS A 1 283 ? -29.862 -13.308 80.891 1.00 88.38 283 LYS A CA 1
ATOM 2187 C C . LYS A 1 283 ? -29.349 -12.485 82.069 1.00 88.38 283 LYS A C 1
ATOM 2189 O O . LYS A 1 283 ? -29.575 -12.867 83.214 1.00 88.38 283 LYS A O 1
ATOM 2194 N N . TYR A 1 284 ? -28.690 -11.356 81.809 1.00 85.81 284 TYR A N 1
ATOM 2195 C CA . TYR A 1 284 ? -28.243 -10.448 82.865 1.00 85.81 284 TYR A CA 1
ATOM 2196 C C . TYR A 1 284 ? -29.428 -9.835 83.619 1.00 85.81 284 TYR A C 1
ATOM 2198 O O . TYR A 1 284 ? -29.388 -9.711 84.840 1.00 85.81 284 TYR A O 1
ATOM 2206 N N . LYS A 1 285 ? -30.508 -9.503 82.905 1.00 86.12 285 LYS A N 1
ATOM 2207 C CA . LYS A 1 285 ? -31.741 -8.974 83.492 1.00 86.12 285 LYS A CA 1
ATOM 2208 C C . LYS A 1 285 ? -32.408 -9.998 84.410 1.00 86.12 285 LYS A C 1
ATOM 2210 O O . LYS A 1 285 ? -32.641 -9.691 85.569 1.00 86.12 285 LYS A O 1
ATOM 2215 N N . ILE A 1 286 ? -32.575 -11.235 83.936 1.00 87.19 286 ILE A N 1
ATOM 2216 C CA . ILE A 1 286 ? -33.129 -12.345 84.729 1.00 87.19 286 ILE A CA 1
ATOM 2217 C C . ILE A 1 286 ? -32.272 -12.617 85.971 1.00 87.19 286 ILE A C 1
ATOM 2219 O O . ILE A 1 286 ? -32.811 -12.817 87.056 1.00 87.19 286 ILE A O 1
ATOM 2223 N N . PHE A 1 287 ? -30.943 -12.602 85.834 1.00 84.81 287 PHE A N 1
ATOM 2224 C CA . PHE A 1 287 ? -30.034 -12.789 86.965 1.00 84.81 287 PHE A CA 1
ATOM 2225 C C . PHE A 1 287 ? -30.159 -11.661 87.995 1.00 84.81 287 PHE A C 1
ATOM 2227 O O . PHE A 1 287 ? -30.230 -11.928 89.189 1.00 84.81 287 PHE A O 1
ATOM 2234 N N . ASN A 1 288 ? -30.224 -10.411 87.539 1.00 79.69 288 ASN A N 1
ATOM 2235 C CA . ASN A 1 288 ? -30.365 -9.242 88.402 1.00 79.69 288 ASN A CA 1
ATOM 2236 C C . ASN A 1 288 ? -31.735 -9.189 89.099 1.00 79.69 288 ASN A C 1
ATOM 2238 O O . ASN A 1 288 ? -31.817 -8.787 90.255 1.00 79.69 288 ASN A O 1
ATOM 2242 N N . ASP A 1 289 ? -32.795 -9.619 88.417 1.00 79.62 289 ASP A N 1
ATOM 2243 C CA . ASP A 1 289 ? -34.140 -9.714 88.988 1.00 79.62 289 ASP A CA 1
ATOM 2244 C C . ASP A 1 289 ? -34.209 -10.862 90.016 1.00 79.62 289 ASP A C 1
ATOM 2246 O O . ASP A 1 289 ? -34.679 -10.660 91.130 1.00 79.62 289 ASP A O 1
ATOM 2250 N N . SER A 1 290 ? -33.582 -12.010 89.726 1.00 75.50 290 SER A N 1
ATOM 2251 C CA . SER A 1 290 ? -33.443 -13.126 90.682 1.00 75.50 290 SER A CA 1
ATOM 2252 C C . SER A 1 290 ? -32.596 -12.771 91.913 1.00 75.50 290 SER A C 1
ATOM 2254 O O . SER A 1 290 ? -32.731 -13.401 92.959 1.00 75.50 290 SER A O 1
ATOM 2256 N N . LEU A 1 291 ? -31.696 -11.788 91.794 1.00 70.38 291 LEU A N 1
ATOM 2257 C CA . LEU A 1 291 ? -30.890 -11.286 92.909 1.00 70.38 291 LEU A CA 1
ATOM 2258 C C . LEU A 1 291 ? -31.687 -10.343 93.821 1.00 70.38 291 LEU A C 1
ATOM 2260 O O . LEU A 1 291 ? -31.404 -10.279 95.011 1.00 70.38 291 LEU A O 1
ATOM 2264 N N . LYS A 1 292 ? -32.676 -9.630 93.266 1.00 63.84 292 LYS A N 1
ATOM 2265 C CA . LYS A 1 292 ? -33.588 -8.750 94.014 1.00 63.84 292 LYS A CA 1
ATOM 2266 C C . LYS A 1 292 ? -34.703 -9.514 94.721 1.00 63.84 292 LYS A C 1
ATOM 2268 O O . LYS A 1 292 ? -35.172 -9.053 95.748 1.00 63.84 292 LYS A O 1
ATOM 2273 N N . ASP A 1 293 ? -35.084 -10.680 94.205 1.00 58.09 293 ASP A N 1
ATOM 2274 C CA . ASP A 1 293 ? -36.048 -11.581 94.853 1.00 58.09 293 ASP A CA 1
ATOM 2275 C C . ASP A 1 293 ? -35.440 -12.375 96.038 1.00 58.09 293 ASP A C 1
ATOM 2277 O O . ASP A 1 293 ? -36.134 -13.166 96.678 1.00 58.09 293 ASP A O 1
ATOM 2281 N N . MET A 1 294 ? -34.142 -12.190 96.327 1.00 55.50 294 MET A N 1
ATOM 2282 C CA . MET A 1 294 ? -33.414 -12.793 97.458 1.00 55.50 294 MET A CA 1
ATOM 2283 C C . MET A 1 294 ? -33.074 -11.801 98.594 1.00 55.50 294 MET A C 1
ATOM 2285 O O . MET A 1 294 ? -32.415 -12.206 99.556 1.00 55.50 294 MET A O 1
ATOM 2289 N N . GLU A 1 295 ? -33.524 -10.544 98.505 1.00 48.22 295 GLU A N 1
ATOM 2290 C CA . GLU A 1 295 ? -33.497 -9.528 99.581 1.00 48.22 295 GLU A CA 1
ATOM 2291 C C . GLU A 1 295 ? -34.874 -9.394 100.252 1.00 48.22 295 GLU A C 1
ATOM 2293 O O . GLU A 1 295 ? -34.905 -9.236 101.496 1.00 48.22 295 GLU A O 1
#

pLDDT: mean 72.96, std 17.7, range [31.92, 95.69]